Protein AF-A0A847K513-F1 (afdb_monomer)

Foldseek 3Di:
DADPPPRDDDDPPDQADPPPGHGDDDDDDDDDDDDDDDDDDDDDDDDDDDDDDDPPPDPPPPPPDDPQDPDDLPPDQFFWFPLCPPVVVVVLLVPVLVVLVVVLVVQLVCLLVVLQVVQVVDPPDHSVVSNVVSNVVSVVSVVVSVVVSVVLVPFDKFKWFFADKDKDWDWCPDDDDDDDDDDDDDDTDTKIKIKTWIQTPVRDIDIDIDIPCVVVRVQGDGGFIWMQDSSQRDIDTNHCSPPQWAAASRPRDIDGPPDQADPPPRRGTTD

Mean predicted aligned error: 16.51 Å

Solvent-accessible surface area (backbone atoms only — not comparable to full-atom values): 16874 Å² total; per-residue (Å²): 96,66,39,93,88,77,63,44,81,38,63,90,89,51,62,44,35,90,84,80,64,50,74,47,88,82,91,81,88,87,85,86,89,88,89,86,84,88,84,88,88,84,90,76,84,89,77,81,87,73,74,81,79,75,81,78,78,71,72,79,78,76,89,76,78,72,80,77,74,77,81,78,76,61,86,83,27,68,44,77,34,77,62,70,73,38,65,69,52,54,58,59,52,49,50,65,52,54,54,48,51,53,51,28,55,48,51,25,52,52,33,30,53,51,23,39,57,46,15,76,74,41,92,86,52,52,45,70,60,27,31,51,51,14,46,55,54,15,51,50,47,39,52,53,40,51,50,53,49,51,54,58,71,66,48,62,63,48,47,29,31,28,72,45,74,49,75,45,81,43,70,74,74,78,78,90,75,95,74,94,71,90,79,84,90,79,76,76,67,71,43,42,38,38,35,42,32,30,34,32,81,84,68,50,78,45,76,50,76,50,64,77,49,66,66,69,56,66,70,59,51,76,68,41,44,34,38,40,42,43,80,63,74,32,74,42,60,27,70,46,58,88,49,68,55,40,62,28,62,87,80,63,49,79,36,55,52,86,50,64,43,32,90,83,83,60,46,72,42,71,80

Structure (mmCIF, N/CA/C/O backbone):
data_AF-A0A847K513-F1
#
_entry.id   AF-A0A847K513-F1
#
loop_
_atom_site.group_PDB
_atom_site.id
_atom_site.type_symbol
_atom_site.label_atom_id
_atom_site.label_alt_id
_atom_site.label_comp_id
_atom_site.label_asym_id
_atom_site.label_entity_id
_atom_site.label_seq_id
_atom_site.pdbx_PDB_ins_code
_atom_site.Cartn_x
_atom_site.Cartn_y
_atom_site.Cartn_z
_atom_site.occupancy
_atom_site.B_iso_or_equiv
_atom_site.auth_seq_id
_atom_site.auth_comp_id
_atom_site.auth_asym_id
_atom_site.auth_atom_id
_atom_site.pdbx_PDB_model_num
ATOM 1 N N . MET A 1 1 ? -58.852 6.344 9.878 1.00 83.12 1 MET A N 1
ATOM 2 C CA . MET A 1 1 ? -58.742 4.873 9.646 1.00 83.12 1 MET A CA 1
ATOM 3 C C . MET A 1 1 ? -57.483 4.336 10.330 1.00 83.12 1 MET A C 1
ATOM 5 O O . MET A 1 1 ? -56.616 5.145 10.617 1.00 83.12 1 MET A O 1
ATOM 9 N N . TYR A 1 2 ? -57.350 3.034 10.610 1.00 87.12 2 TYR A N 1
ATOM 10 C CA . TYR A 1 2 ? -56.140 2.461 11.242 1.00 87.12 2 TYR A CA 1
ATOM 11 C C . TYR A 1 2 ? -55.243 1.746 10.220 1.00 87.12 2 TYR A C 1
ATOM 13 O O . TYR A 1 2 ? -55.740 1.138 9.271 1.00 87.12 2 TYR A O 1
ATOM 21 N N . CYS A 1 3 ? -53.922 1.816 10.404 1.00 88.31 3 CYS A N 1
ATOM 22 C CA . CYS A 1 3 ? -52.950 1.142 9.541 1.00 88.31 3 CYS A CA 1
ATOM 23 C C . CYS A 1 3 ? -52.996 -0.379 9.723 1.00 88.31 3 CYS A C 1
ATOM 25 O O . CYS A 1 3 ? -52.765 -0.872 10.824 1.00 88.31 3 CYS A O 1
ATOM 27 N N . LYS A 1 4 ? -53.191 -1.133 8.635 1.00 86.75 4 LYS A N 1
ATOM 28 C CA . LYS A 1 4 ? -53.206 -2.607 8.671 1.00 86.75 4 LYS A CA 1
ATOM 29 C C . LYS A 1 4 ? -51.842 -3.237 8.994 1.00 86.75 4 LYS A C 1
ATOM 31 O O . LYS A 1 4 ? -51.802 -4.397 9.378 1.00 86.75 4 LYS A O 1
ATOM 36 N N . HIS A 1 5 ? -50.743 -2.490 8.854 1.00 86.38 5 HIS A N 1
ATOM 37 C CA . HIS A 1 5 ? -49.394 -2.991 9.143 1.00 86.38 5 HIS A CA 1
ATOM 38 C C . HIS A 1 5 ? -48.942 -2.771 10.591 1.00 86.38 5 HIS A C 1
ATOM 40 O O . HIS A 1 5 ? -48.216 -3.604 11.120 1.00 86.38 5 HIS A O 1
ATOM 46 N N . CYS A 1 6 ? -49.328 -1.661 11.230 1.00 90.56 6 CYS A N 1
ATOM 47 C CA . CYS A 1 6 ? -48.805 -1.299 12.557 1.00 90.56 6 CYS A CA 1
ATOM 48 C C . CYS A 1 6 ? -49.854 -0.777 13.549 1.00 90.56 6 CYS A C 1
ATOM 50 O O . CYS A 1 6 ? -49.502 -0.426 14.669 1.00 90.56 6 CYS A O 1
ATOM 52 N N . GLY A 1 7 ? -51.126 -0.669 13.154 1.00 87.75 7 GLY A N 1
ATOM 53 C CA . GLY A 1 7 ? -52.218 -0.248 14.038 1.00 87.75 7 GLY A CA 1
ATOM 54 C C . GLY A 1 7 ? -52.282 1.249 14.361 1.00 87.75 7 GLY A C 1
ATOM 55 O O . GLY A 1 7 ? -53.198 1.673 15.056 1.00 87.75 7 GLY A O 1
ATOM 56 N N . THR A 1 8 ? -51.367 2.081 13.855 1.00 91.00 8 THR A N 1
ATOM 57 C CA . THR A 1 8 ? -51.397 3.538 14.086 1.00 91.00 8 THR A CA 1
ATOM 58 C C . THR A 1 8 ? -52.587 4.197 13.376 1.00 91.00 8 THR A C 1
ATOM 60 O O . THR A 1 8 ? -52.940 3.810 12.258 1.00 91.00 8 THR A O 1
ATOM 63 N N . VAL A 1 9 ? -53.194 5.211 14.005 1.00 90.81 9 VAL A N 1
ATOM 64 C CA . VAL A 1 9 ? -54.258 6.034 13.403 1.00 90.81 9 VAL A CA 1
ATOM 65 C C . VAL A 1 9 ? -53.700 6.801 12.199 1.00 90.81 9 VAL A C 1
ATOM 67 O O . VAL A 1 9 ? -52.689 7.490 12.300 1.00 90.81 9 VAL A O 1
ATOM 70 N N . ILE A 1 10 ? -54.368 6.679 11.056 1.00 90.06 10 ILE A N 1
ATOM 71 C CA . ILE A 1 10 ? -54.057 7.366 9.802 1.00 90.06 10 ILE A CA 1
ATOM 72 C C . ILE A 1 10 ? -55.045 8.526 9.620 1.00 90.06 10 ILE A C 1
ATOM 74 O O . ILE A 1 10 ? -56.265 8.310 9.638 1.00 90.06 10 ILE A O 1
ATOM 78 N N . ALA A 1 11 ? -54.496 9.728 9.418 1.00 81.94 11 ALA A N 1
ATOM 79 C CA . ALA A 1 11 ? -55.238 10.941 9.076 1.00 81.94 11 ALA A CA 1
ATOM 80 C C . ALA A 1 11 ? -55.890 10.835 7.683 1.00 81.94 11 ALA A C 1
ATOM 82 O O . ALA A 1 11 ? -55.340 10.201 6.780 1.00 81.94 11 ALA A O 1
ATOM 83 N N . GLU A 1 12 ? -57.065 11.440 7.496 1.00 78.25 12 GLU A N 1
ATOM 84 C CA . GLU A 1 12 ? -57.780 11.390 6.214 1.00 78.25 12 GLU A CA 1
ATOM 85 C C . GLU A 1 12 ? -56.943 11.998 5.076 1.00 78.25 12 GLU A C 1
ATOM 87 O O . GLU A 1 12 ? -56.319 13.044 5.229 1.00 78.25 12 GLU A O 1
ATOM 92 N N . GLY A 1 13 ? -56.883 11.304 3.934 1.00 77.88 13 GLY A N 1
ATOM 93 C CA . GLY A 1 13 ? -56.086 11.715 2.770 1.00 77.88 13 GLY A CA 1
ATOM 94 C C . GLY A 1 13 ? -54.587 11.382 2.837 1.00 77.88 13 GLY A C 1
ATOM 95 O O . GLY A 1 13 ? -53.861 11.654 1.879 1.00 77.88 13 GLY A O 1
ATOM 96 N N . ALA A 1 14 ? -54.097 10.767 3.920 1.00 79.88 14 ALA A N 1
ATOM 97 C CA . ALA A 1 14 ? -52.693 10.376 4.020 1.00 79.88 14 ALA A CA 1
ATOM 98 C C . ALA A 1 14 ? -52.347 9.242 3.037 1.00 79.88 14 ALA A C 1
ATOM 100 O O . ALA A 1 14 ? -52.931 8.162 3.077 1.00 79.88 14 ALA A O 1
ATOM 101 N N . ARG A 1 15 ? -51.345 9.480 2.179 1.00 85.12 15 ARG A N 1
ATOM 102 C CA . ARG A 1 15 ? -50.852 8.501 1.188 1.00 85.12 15 ARG A CA 1
ATOM 103 C C . ARG A 1 15 ? -49.990 7.396 1.811 1.00 85.12 15 ARG A C 1
ATOM 105 O O . ARG A 1 15 ? -49.838 6.331 1.218 1.00 85.12 15 ARG A O 1
ATOM 112 N N . PHE A 1 16 ? -49.430 7.650 2.995 1.00 89.38 16 PHE A N 1
ATOM 113 C CA . PHE A 1 16 ? -48.562 6.737 3.739 1.00 89.38 16 PHE A CA 1
ATOM 114 C C . PHE A 1 16 ? -48.839 6.852 5.243 1.00 89.38 16 PHE A C 1
ATOM 116 O O . PHE A 1 16 ? -49.203 7.919 5.739 1.00 89.38 16 PHE A O 1
ATOM 123 N N . CYS A 1 17 ? -48.649 5.760 5.981 1.00 90.12 17 CYS A N 1
ATOM 124 C CA . CYS A 1 17 ? -48.760 5.732 7.434 1.00 90.12 17 CYS A CA 1
ATOM 125 C C . CYS A 1 17 ? -47.581 6.475 8.078 1.00 90.12 17 CYS A C 1
ATOM 127 O O . CYS A 1 17 ? -46.426 6.129 7.846 1.00 90.12 17 CYS A O 1
ATOM 129 N N . THR A 1 18 ? -47.858 7.441 8.950 1.00 89.69 18 THR A N 1
ATOM 130 C CA . THR A 1 18 ? -46.831 8.216 9.669 1.00 89.69 18 THR A CA 1
ATOM 131 C C . THR A 1 18 ? -46.080 7.410 10.731 1.00 89.69 18 THR A C 1
ATOM 133 O O . THR A 1 18 ? -44.987 7.802 11.123 1.00 89.69 18 THR A O 1
ATOM 136 N N . GLY A 1 19 ? -46.636 6.281 11.184 1.00 87.94 19 GLY A N 1
ATOM 137 C CA . GLY A 1 19 ? -46.008 5.416 12.187 1.00 87.94 19 GLY A CA 1
ATOM 138 C C . GLY A 1 19 ? -44.978 4.435 11.618 1.00 87.94 19 GLY A C 1
ATOM 139 O O . GLY A 1 19 ? -43.938 4.223 12.229 1.00 87.94 19 GLY A O 1
ATOM 140 N N . CYS A 1 20 ? -45.247 3.832 10.453 1.00 89.69 20 CYS A N 1
ATOM 141 C CA . CYS A 1 20 ? -44.377 2.793 9.870 1.00 89.69 20 CYS A CA 1
ATOM 142 C C . CYS A 1 20 ? -43.967 3.031 8.408 1.00 89.69 20 CYS A C 1
ATOM 144 O O . CYS A 1 20 ? -43.173 2.266 7.869 1.00 89.69 20 CYS A O 1
ATOM 146 N N . GLY A 1 21 ? -44.509 4.057 7.746 1.00 83.50 21 GLY A N 1
ATOM 147 C CA . GLY A 1 21 ? -44.204 4.386 6.350 1.00 83.50 21 GLY A CA 1
ATOM 148 C C . GLY A 1 21 ? -44.935 3.546 5.297 1.00 83.50 21 GLY A C 1
ATOM 149 O O . GLY A 1 21 ? -44.724 3.768 4.107 1.00 83.50 21 GLY A O 1
ATOM 150 N N . ALA A 1 22 ? -45.801 2.602 5.689 1.00 89.38 22 ALA A N 1
ATOM 151 C CA . ALA A 1 22 ? -46.540 1.770 4.736 1.00 89.38 22 ALA A CA 1
ATOM 152 C C . ALA A 1 22 ? -47.534 2.599 3.887 1.00 89.38 22 ALA A C 1
ATOM 154 O O . ALA A 1 22 ? -48.210 3.470 4.444 1.00 89.38 22 ALA A O 1
ATOM 155 N N . PRO A 1 23 ? -47.650 2.353 2.566 1.00 87.62 23 PRO A N 1
ATOM 156 C CA . PRO A 1 23 ? -48.593 3.059 1.696 1.00 87.62 23 PRO A CA 1
ATOM 157 C C . PRO A 1 23 ? -50.047 2.723 2.039 1.00 87.62 23 PRO A C 1
ATOM 159 O O . PRO A 1 23 ? -50.365 1.606 2.444 1.00 87.62 23 PRO A O 1
ATOM 162 N N . VAL A 1 24 ? -50.935 3.702 1.868 1.00 82.69 24 VAL A N 1
ATOM 163 C CA . VAL A 1 24 ? -52.370 3.570 2.142 1.00 82.69 24 VAL A CA 1
ATOM 164 C C . VAL A 1 24 ? -53.117 3.568 0.811 1.00 82.69 24 VAL A C 1
ATOM 166 O O . VAL A 1 24 ? -53.167 4.583 0.118 1.00 82.69 24 VAL A O 1
ATOM 169 N N . GLU A 1 25 ? -53.678 2.421 0.429 1.00 72.12 25 GLU A N 1
ATOM 170 C CA . GLU A 1 25 ? -54.492 2.292 -0.784 1.00 72.12 25 GLU A CA 1
ATOM 171 C C . GLU A 1 25 ? -55.844 2.993 -0.594 1.00 72.12 25 GLU A C 1
ATOM 173 O O . GLU A 1 25 ? -56.691 2.555 0.184 1.00 72.12 25 GLU A O 1
ATOM 178 N N . SER A 1 26 ? -56.050 4.108 -1.299 1.00 56.03 26 SER A N 1
ATOM 179 C CA . SER A 1 26 ? -57.326 4.822 -1.323 1.00 56.03 26 SER A CA 1
ATOM 180 C C . SER A 1 26 ? -58.211 4.298 -2.455 1.00 56.03 26 SER A C 1
ATOM 182 O O . SER A 1 26 ? -58.032 4.658 -3.618 1.00 56.03 26 SER A O 1
ATOM 184 N N . SER A 1 27 ? -59.199 3.470 -2.133 1.00 48.66 27 SER A N 1
ATOM 185 C CA . SER A 1 27 ? -60.211 3.012 -3.087 1.00 48.66 27 SER A CA 1
ATOM 186 C C . SER A 1 27 ? -61.389 3.997 -3.149 1.00 48.66 27 SER A C 1
ATOM 188 O O . SER A 1 27 ? -62.297 3.900 -2.324 1.00 48.66 27 SER A O 1
ATOM 190 N N . ARG A 1 28 ? -61.396 4.932 -4.114 1.00 41.66 28 ARG A N 1
ATOM 191 C CA . ARG A 1 28 ? -62.616 5.596 -4.638 1.00 41.66 28 ARG A CA 1
ATOM 192 C C . ARG A 1 28 ? -62.416 6.011 -6.103 1.00 41.66 28 ARG A C 1
ATOM 194 O O . ARG A 1 28 ? -61.678 6.960 -6.351 1.00 41.66 28 ARG A O 1
ATOM 201 N N . HIS A 1 29 ? -63.051 5.301 -7.040 1.00 38.62 29 HIS A N 1
ATOM 202 C CA . HIS A 1 29 ? -64.099 5.803 -7.956 1.00 38.62 29 HIS A CA 1
ATOM 203 C C . HIS A 1 29 ? -64.410 4.758 -9.048 1.00 38.62 29 HIS A C 1
ATOM 205 O O . HIS A 1 29 ? -63.549 4.412 -9.852 1.00 38.62 29 HIS A O 1
ATOM 211 N N . SER A 1 30 ? -65.663 4.294 -9.067 1.00 37.91 30 SER A N 1
ATOM 212 C CA . SER A 1 30 ? -66.302 3.545 -10.159 1.00 37.91 30 SER A CA 1
ATOM 213 C C . SER A 1 30 ? -67.123 4.525 -11.015 1.00 37.91 30 SER A C 1
ATOM 215 O O . SER A 1 30 ? -67.846 5.336 -10.443 1.00 37.91 30 SER A O 1
ATOM 217 N N . ALA A 1 31 ? -66.972 4.494 -12.348 1.00 35.91 31 ALA A N 1
ATOM 218 C CA . ALA A 1 31 ? -67.993 4.174 -13.382 1.00 35.91 31 ALA A CA 1
ATOM 219 C C . ALA A 1 31 ? -68.282 5.400 -14.299 1.00 35.91 31 ALA A C 1
ATOM 221 O O . ALA A 1 31 ? -67.983 6.505 -13.845 1.00 35.91 31 ALA A O 1
ATOM 222 N N . PRO A 1 32 ? -68.854 5.286 -15.533 1.00 42.62 32 PRO A N 1
ATOM 223 C CA . PRO A 1 32 ? -69.477 4.123 -16.196 1.00 42.62 32 PRO A CA 1
ATOM 224 C C . PRO A 1 32 ? -69.062 3.861 -17.683 1.00 42.62 32 PRO A C 1
ATOM 226 O O . PRO A 1 32 ? -68.180 4.511 -18.235 1.00 42.62 32 PRO A O 1
ATOM 229 N N . ALA A 1 33 ? -69.705 2.849 -18.289 1.00 39.22 33 ALA A N 1
ATOM 230 C CA . ALA A 1 33 ? -69.504 2.224 -19.613 1.00 39.22 33 ALA A CA 1
ATOM 231 C C . ALA A 1 33 ? -70.063 3.028 -20.838 1.00 39.22 33 ALA A C 1
ATOM 233 O O . ALA A 1 33 ? -70.762 4.018 -20.622 1.00 39.22 33 ALA A O 1
ATOM 234 N N . PRO A 1 34 ? -69.780 2.628 -22.111 1.00 50.31 34 PRO A N 1
ATOM 235 C CA . PRO A 1 34 ? -69.936 3.461 -23.323 1.00 50.31 34 PRO A CA 1
ATOM 236 C C . PRO A 1 34 ? -71.209 3.170 -24.165 1.00 50.31 34 PRO A C 1
ATOM 238 O O . PRO A 1 34 ? -71.806 2.107 -23.988 1.00 50.31 34 PRO A O 1
ATOM 241 N N . PRO A 1 35 ? -71.593 4.036 -25.137 1.00 48.41 35 PRO A N 1
ATOM 242 C CA . PRO A 1 35 ? -72.589 3.725 -26.175 1.00 48.41 35 PRO A CA 1
ATOM 243 C C . PRO A 1 35 ? -71.981 3.434 -27.583 1.00 48.41 35 PRO A C 1
ATOM 245 O O . PRO A 1 35 ? -70.789 3.682 -27.783 1.00 48.41 35 PRO A O 1
ATOM 248 N N . PRO A 1 36 ? -72.764 2.878 -28.548 1.00 52.81 36 PRO A N 1
ATOM 249 C CA . PRO A 1 36 ? -72.256 2.038 -29.652 1.00 52.81 36 PRO A CA 1
ATOM 250 C C . PRO A 1 36 ? -72.281 2.628 -31.093 1.00 52.81 36 PRO A C 1
ATOM 252 O O . PRO A 1 36 ? -72.945 3.625 -31.351 1.00 52.81 36 PRO A O 1
ATOM 255 N N . ASP A 1 37 ? -71.588 1.895 -31.995 1.00 40.69 37 ASP A N 1
ATOM 256 C CA . ASP A 1 37 ? -71.646 1.764 -33.484 1.00 40.69 37 ASP A CA 1
ATOM 257 C C . ASP A 1 37 ? -71.302 2.970 -34.409 1.00 40.69 37 ASP A C 1
ATOM 259 O O . ASP A 1 37 ? -72.046 3.938 -34.479 1.00 40.69 37 ASP A O 1
ATOM 263 N N . ARG A 1 38 ? -70.114 3.010 -35.069 1.00 37.66 38 ARG A N 1
ATOM 264 C CA . ARG A 1 38 ? -69.666 2.469 -36.408 1.00 37.66 38 ARG A CA 1
ATOM 265 C C . ARG A 1 38 ? -69.820 3.487 -37.576 1.00 37.66 38 ARG A C 1
ATOM 267 O O . ARG A 1 38 ? -70.661 4.364 -37.446 1.00 37.66 38 ARG A O 1
ATOM 274 N N . PRO A 1 39 ? -69.112 3.378 -38.738 1.00 46.03 39 PRO A N 1
ATOM 275 C CA . PRO A 1 39 ? -68.172 2.345 -39.206 1.00 46.03 39 PRO A CA 1
ATOM 276 C C . PRO A 1 39 ? -66.824 2.867 -39.790 1.00 46.03 39 PRO A C 1
ATOM 278 O O . PRO A 1 39 ? -66.494 4.046 -39.764 1.00 46.03 39 PRO A O 1
ATOM 281 N N . ALA A 1 40 ? -66.046 1.899 -40.284 1.00 39.84 40 ALA A N 1
ATOM 282 C CA . ALA A 1 40 ? -64.665 1.909 -40.762 1.00 39.84 40 ALA A CA 1
ATOM 283 C C . ALA A 1 40 ? -64.321 2.836 -41.943 1.00 39.84 40 ALA A C 1
ATOM 285 O O . ALA A 1 40 ? -65.166 3.082 -42.794 1.00 39.84 40 ALA A O 1
ATOM 286 N N . GLN A 1 41 ? -63.029 3.193 -42.054 1.00 35.41 41 GLN A N 1
ATOM 287 C CA . GLN A 1 41 ? -62.138 2.877 -43.193 1.00 35.41 41 GLN A CA 1
ATOM 288 C C . GLN A 1 41 ? -60.813 3.673 -43.107 1.00 35.41 41 GLN A C 1
ATOM 290 O O . GLN A 1 41 ? -60.845 4.896 -43.111 1.00 35.41 41 GLN A O 1
ATOM 295 N N . HIS A 1 42 ? -59.665 2.983 -43.097 1.00 47.34 42 HIS A N 1
ATOM 296 C CA . HIS A 1 42 ? -58.535 3.137 -44.042 1.00 47.34 42 HIS A CA 1
ATOM 297 C C . HIS A 1 42 ? -57.266 2.489 -43.469 1.00 47.34 42 HIS A C 1
ATOM 299 O O . HIS A 1 42 ? -56.720 2.907 -42.450 1.00 47.34 42 HIS A O 1
ATOM 305 N N . GLN A 1 43 ? -56.814 1.435 -44.148 1.00 40.50 43 GLN A N 1
ATOM 306 C CA . GLN A 1 43 ? -55.537 0.769 -43.920 1.00 40.50 43 GLN A CA 1
ATOM 307 C C . GLN A 1 43 ? -54.448 1.533 -44.683 1.00 40.50 43 GLN A C 1
ATOM 309 O O . GLN A 1 43 ? -54.526 1.664 -45.903 1.00 40.50 43 GLN A O 1
ATOM 314 N N . GLY A 1 44 ? -53.443 2.032 -43.963 1.00 41.84 44 GLY A N 1
ATOM 315 C CA . GLY A 1 44 ? -52.173 2.487 -44.531 1.00 41.84 44 GLY A CA 1
ATOM 316 C C . GLY A 1 44 ? -51.107 1.381 -44.445 1.00 41.84 44 GLY A C 1
ATOM 317 O O . GLY A 1 44 ? -51.202 0.521 -43.565 1.00 41.84 44 GLY A O 1
ATOM 318 N N . PRO A 1 45 ? -50.108 1.367 -45.345 1.00 50.69 45 PRO A N 1
ATOM 319 C CA . PRO A 1 45 ? -49.117 0.293 -45.450 1.00 50.69 45 PRO A CA 1
ATOM 320 C C . PRO A 1 45 ? -48.149 0.255 -44.249 1.00 50.69 45 PRO A C 1
ATOM 322 O O . PRO A 1 45 ? -47.920 1.285 -43.609 1.00 50.69 45 PRO A O 1
ATOM 325 N N . PRO A 1 46 ? -47.544 -0.909 -43.931 1.00 51.56 46 PRO A N 1
ATOM 326 C CA . PRO A 1 46 ? -46.655 -1.043 -42.782 1.00 51.56 46 PRO A CA 1
ATOM 327 C C . PRO A 1 46 ? -45.301 -0.368 -43.051 1.00 51.56 46 PRO A C 1
ATOM 329 O O . PRO A 1 46 ? -44.654 -0.630 -44.064 1.00 51.56 46 PRO A O 1
ATOM 332 N N . MET A 1 47 ? -44.855 0.482 -42.123 1.00 49.94 47 MET A N 1
ATOM 333 C CA . MET A 1 47 ? -43.504 1.054 -42.130 1.00 49.94 47 MET A CA 1
ATOM 334 C C . MET A 1 47 ? -42.441 0.050 -41.630 1.00 49.94 47 MET A C 1
ATOM 336 O O . MET A 1 47 ? -42.777 -0.915 -40.937 1.00 49.94 47 MET A O 1
ATOM 340 N N . PRO A 1 48 ? -41.151 0.257 -41.968 1.00 51.09 48 PRO A N 1
ATOM 341 C CA . PRO A 1 48 ? -40.082 -0.715 -41.752 1.00 51.09 48 PRO A CA 1
ATOM 342 C C . PRO A 1 48 ? -39.718 -0.885 -40.274 1.00 51.09 48 PRO A C 1
ATOM 344 O O . PRO A 1 48 ? -39.769 0.060 -39.489 1.00 51.09 48 PRO A O 1
ATOM 347 N N . ARG A 1 49 ? -39.275 -2.098 -39.919 1.00 49.56 49 ARG A N 1
ATOM 348 C CA . ARG A 1 49 ? -38.741 -2.445 -38.594 1.00 49.56 49 ARG A CA 1
ATOM 349 C C . ARG A 1 49 ? -37.555 -1.538 -38.262 1.00 49.56 49 ARG A C 1
ATOM 351 O O . ARG A 1 49 ? -36.479 -1.685 -38.838 1.00 49.56 49 ARG A O 1
ATOM 358 N N . THR A 1 50 ? -37.748 -0.629 -37.316 1.00 48.00 50 THR A N 1
ATOM 359 C CA . THR A 1 50 ? -36.654 0.051 -36.630 1.00 48.00 50 THR A CA 1
ATOM 360 C C . THR A 1 50 ? -35.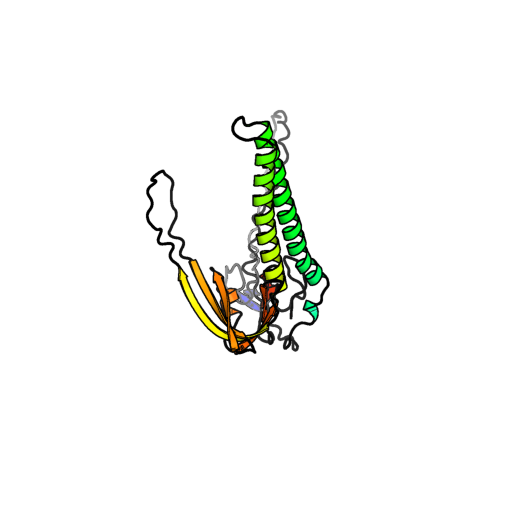818 -0.977 -35.872 1.00 48.00 50 THR A C 1
ATOM 362 O O . THR A 1 50 ? -36.336 -1.922 -35.272 1.00 48.00 50 THR A O 1
ATOM 365 N N . ALA A 1 51 ? -34.500 -0.806 -35.957 1.00 50.41 51 ALA A N 1
ATOM 366 C CA . ALA A 1 51 ? -33.509 -1.582 -35.230 1.00 50.41 51 ALA A CA 1
ATOM 367 C C . ALA A 1 51 ? -33.834 -1.640 -33.722 1.00 50.41 51 ALA A C 1
ATOM 369 O O . ALA A 1 51 ? -34.412 -0.688 -33.186 1.00 50.41 51 ALA A O 1
ATOM 370 N N . PRO A 1 52 ? -33.467 -2.730 -33.021 1.00 56.38 52 PRO A N 1
ATOM 371 C CA . PRO A 1 52 ? -33.692 -2.837 -31.586 1.00 56.38 52 PRO A CA 1
ATOM 372 C C . PRO A 1 52 ? -33.054 -1.644 -30.856 1.00 56.38 52 PRO A C 1
ATOM 374 O O . PRO A 1 52 ? -31.931 -1.256 -31.195 1.00 56.38 52 PRO A O 1
ATOM 377 N N . PRO A 1 53 ? -33.740 -1.051 -29.863 1.00 50.81 53 PRO A N 1
ATOM 378 C CA . PRO A 1 53 ? -33.164 0.030 -29.085 1.00 50.81 53 PRO A CA 1
ATOM 379 C C . PRO A 1 53 ? -31.883 -0.464 -28.410 1.00 50.81 53 PRO A C 1
ATOM 381 O O . PRO A 1 53 ? -31.846 -1.550 -27.824 1.00 50.81 53 PRO A O 1
ATOM 384 N N . ALA A 1 54 ? -30.828 0.346 -28.514 1.00 49.91 54 ALA A N 1
ATOM 385 C CA . ALA A 1 54 ? -29.586 0.149 -27.783 1.00 49.91 54 ALA A CA 1
ATOM 386 C C . ALA A 1 54 ? -29.895 -0.119 -26.298 1.00 49.91 54 ALA A C 1
ATOM 388 O O . ALA A 1 54 ? -30.820 0.498 -25.756 1.00 49.91 54 ALA A O 1
ATOM 389 N N . PRO A 1 55 ? -29.157 -1.021 -25.625 1.00 45.72 55 PRO A N 1
ATOM 390 C CA . PRO A 1 55 ? -29.424 -1.342 -24.235 1.00 45.72 55 PRO A CA 1
ATOM 391 C C . PRO A 1 55 ? -29.351 -0.053 -23.426 1.00 45.72 55 PRO A C 1
ATOM 393 O O . PRO A 1 55 ? -28.307 0.598 -23.370 1.00 45.72 55 PRO A O 1
ATOM 396 N N . HIS A 1 56 ? -30.482 0.327 -22.829 1.00 44.41 56 HIS A N 1
ATOM 397 C CA . HIS A 1 56 ? -30.535 1.425 -21.883 1.00 44.41 56 HIS A CA 1
ATOM 398 C C . HIS A 1 56 ? -29.470 1.177 -20.818 1.00 44.41 56 HIS A C 1
ATOM 400 O O . HIS A 1 56 ? -29.579 0.259 -20.001 1.00 44.41 56 HIS A O 1
ATOM 406 N N . SER A 1 57 ? -28.427 2.000 -20.847 1.00 47.38 57 SER A N 1
ATOM 407 C CA . SER A 1 57 ? -27.468 2.139 -19.770 1.00 47.38 57 SER A CA 1
ATOM 408 C C . SER A 1 57 ? -28.235 2.666 -18.565 1.00 47.38 57 SER A C 1
ATOM 410 O O . SER A 1 57 ? -28.417 3.867 -18.377 1.00 47.38 57 SER A O 1
ATOM 412 N N . GLN A 1 58 ? -28.745 1.743 -17.749 1.00 49.44 58 GLN A N 1
ATOM 413 C CA . GLN A 1 58 ? -29.252 2.093 -16.435 1.00 49.44 58 GLN A CA 1
ATOM 414 C C . GLN A 1 58 ? -28.114 2.812 -15.700 1.00 49.44 58 GLN A C 1
ATOM 416 O O . GLN A 1 58 ? -27.034 2.229 -15.547 1.00 49.44 58 GLN A O 1
ATOM 421 N N . PRO A 1 59 ? -28.301 4.066 -15.256 1.00 40.16 59 PRO A N 1
ATOM 422 C CA . PRO A 1 59 ? -27.314 4.699 -14.407 1.00 40.16 59 PRO A CA 1
ATOM 423 C C . PRO A 1 59 ? -27.172 3.824 -13.164 1.00 40.16 59 PRO A C 1
ATOM 425 O O . PRO A 1 59 ? -28.174 3.442 -12.554 1.00 40.16 59 PRO A O 1
ATOM 428 N N . LEU A 1 60 ? -25.926 3.475 -12.826 1.00 45.91 60 LEU A N 1
ATOM 429 C CA . LEU A 1 60 ? -25.562 2.761 -11.605 1.00 45.91 60 LEU A CA 1
ATOM 430 C C . LEU A 1 60 ? -26.381 3.331 -10.448 1.00 45.91 60 LEU A C 1
ATOM 432 O O . LEU A 1 60 ? -26.130 4.455 -10.002 1.00 45.91 60 LEU A O 1
ATOM 436 N N . ARG A 1 61 ? -27.384 2.573 -9.982 1.00 41.97 61 ARG A N 1
ATOM 437 C CA . ARG A 1 61 ? -28.157 2.943 -8.801 1.00 41.97 61 ARG A CA 1
ATOM 438 C C . ARG A 1 61 ? -27.156 3.139 -7.675 1.00 41.97 61 ARG A C 1
ATOM 440 O O . ARG A 1 61 ? -26.523 2.202 -7.195 1.00 41.97 61 ARG A O 1
ATOM 447 N N . ARG A 1 62 ? -27.003 4.399 -7.287 1.00 40.47 62 ARG A N 1
ATOM 448 C CA . ARG A 1 62 ? -26.245 4.852 -6.133 1.00 40.47 62 ARG A CA 1
ATOM 449 C C . ARG A 1 62 ? -26.854 4.146 -4.920 1.00 40.47 62 ARG A C 1
ATOM 451 O O . ARG A 1 62 ? -27.890 4.566 -4.414 1.00 40.47 62 ARG A O 1
ATOM 458 N N . HIS A 1 63 ? -26.246 3.045 -4.478 1.00 51.00 63 HIS A N 1
ATOM 459 C CA . HIS A 1 63 ? -26.520 2.419 -3.183 1.00 51.00 63 HIS A CA 1
ATOM 460 C C . HIS A 1 63 ? -26.062 3.373 -2.072 1.00 51.00 63 HIS A C 1
ATOM 462 O O . HIS A 1 63 ? -25.059 3.130 -1.411 1.00 51.00 63 HIS A O 1
ATOM 468 N N . GLN A 1 64 ? -26.737 4.512 -1.921 1.00 47.28 64 GLN A N 1
ATOM 469 C CA . GLN A 1 64 ? -26.350 5.533 -0.954 1.00 47.28 64 GLN A CA 1
ATOM 470 C C . GLN A 1 64 ? -27.240 5.603 0.275 1.00 47.28 64 GLN A C 1
ATOM 472 O O . GLN A 1 64 ? -26.804 6.197 1.244 1.00 47.28 64 GLN A O 1
ATOM 477 N N . ASN A 1 65 ? -28.402 4.951 0.304 1.00 46.22 65 ASN A N 1
ATOM 478 C CA . ASN A 1 65 ? -29.321 5.066 1.441 1.00 46.22 65 ASN A CA 1
ATOM 479 C C . ASN A 1 65 ? -29.957 3.719 1.822 1.00 46.22 65 ASN A C 1
ATOM 481 O O . ASN A 1 65 ? -31.172 3.623 1.959 1.00 46.22 65 ASN A O 1
ATOM 485 N N . ALA A 1 66 ? -29.156 2.662 1.978 1.00 43.50 66 ALA A N 1
ATOM 486 C CA . ALA A 1 66 ? -29.601 1.542 2.806 1.00 43.50 66 ALA A CA 1
ATOM 487 C C . ALA A 1 66 ? -29.406 1.960 4.275 1.00 43.50 66 ALA A C 1
ATOM 489 O O . ALA A 1 66 ? -28.287 2.354 4.620 1.00 43.50 66 ALA A O 1
ATOM 490 N N . PRO A 1 67 ? -30.440 1.916 5.137 1.00 39.91 67 PRO A N 1
ATOM 491 C CA . PRO A 1 67 ? -30.252 2.090 6.572 1.00 39.91 67 PRO A CA 1
ATOM 492 C C . PRO A 1 67 ? -29.201 1.085 7.042 1.00 39.91 67 PRO A C 1
ATOM 494 O O . PRO A 1 67 ? -29.355 -0.118 6.819 1.00 39.91 67 PRO A O 1
ATOM 497 N N . TYR A 1 68 ? -28.110 1.575 7.635 1.00 43.03 68 TYR A N 1
ATOM 498 C CA . TYR A 1 68 ? -27.118 0.699 8.249 1.00 43.03 68 TYR A CA 1
ATOM 499 C C . TYR A 1 68 ? -27.854 -0.165 9.283 1.00 43.03 68 TYR A C 1
ATOM 501 O O . TYR A 1 68 ? -28.504 0.402 10.168 1.00 43.03 68 TYR A O 1
ATOM 509 N N . PRO A 1 69 ? -27.805 -1.507 9.192 1.00 51.12 69 PRO A N 1
ATOM 510 C CA . PRO A 1 69 ? -28.330 -2.333 10.264 1.00 51.12 69 PRO A CA 1
ATOM 511 C C . PRO A 1 69 ? -27.608 -1.947 11.565 1.00 51.12 69 PRO A C 1
ATOM 513 O O . PRO A 1 69 ? -26.411 -1.635 11.527 1.00 51.12 69 PRO A O 1
ATOM 516 N N . PRO A 1 70 ? -28.308 -1.933 12.714 1.00 41.09 70 PRO A N 1
ATOM 517 C CA . PRO A 1 70 ? -27.680 -1.608 13.986 1.00 41.09 70 PRO A CA 1
ATOM 518 C C . PRO A 1 70 ? -26.469 -2.527 14.206 1.00 41.09 70 PRO A C 1
ATOM 520 O O . PRO A 1 70 ? -26.534 -3.710 13.843 1.00 41.09 70 PRO A O 1
ATOM 523 N N . PRO A 1 71 ? -25.355 -2.010 14.760 1.00 47.66 71 PRO A N 1
ATOM 524 C CA . PRO A 1 71 ? -24.127 -2.774 14.898 1.00 47.66 71 PRO A CA 1
ATOM 525 C C . PRO A 1 71 ? -24.383 -4.057 15.685 1.00 47.66 71 PRO A C 1
ATOM 527 O O . PRO A 1 71 ? -24.582 -4.038 16.898 1.00 47.66 71 PRO A O 1
ATOM 530 N N . ARG A 1 72 ? -24.353 -5.201 14.993 1.00 49.94 72 ARG A N 1
ATOM 531 C CA . ARG A 1 72 ? -24.252 -6.493 15.668 1.00 49.94 72 ARG A CA 1
ATOM 532 C C . ARG A 1 72 ? -22.865 -6.549 16.290 1.00 49.94 72 ARG A C 1
ATOM 534 O O . ARG A 1 72 ? -21.866 -6.667 15.577 1.00 49.94 72 ARG A O 1
ATOM 541 N N . VAL A 1 73 ? -22.813 -6.449 17.615 1.00 48.22 73 VAL A N 1
ATOM 542 C CA . VAL A 1 73 ? -21.601 -6.664 18.409 1.00 48.22 73 VAL A CA 1
ATOM 543 C C . VAL A 1 73 ? -21.241 -8.146 18.309 1.00 48.22 73 VAL A C 1
ATOM 545 O O . VAL A 1 73 ? -21.636 -8.969 19.132 1.00 48.22 73 VAL A O 1
ATOM 548 N N . VAL A 1 74 ? -20.532 -8.514 17.244 1.00 54.00 74 VAL A N 1
ATOM 549 C CA . VAL A 1 74 ? -19.938 -9.844 17.112 1.00 54.00 74 VAL A CA 1
ATOM 550 C C . VAL A 1 74 ? -18.744 -9.876 18.061 1.00 54.00 74 VAL A C 1
ATOM 552 O O . VAL A 1 74 ? -17.704 -9.275 17.784 1.00 54.00 74 VAL A O 1
ATOM 555 N N . ARG A 1 75 ? -18.914 -10.524 19.219 1.00 49.66 75 ARG A N 1
ATOM 556 C CA . ARG A 1 75 ? -17.825 -10.767 20.175 1.00 49.66 75 ARG A CA 1
ATOM 557 C C . ARG A 1 75 ? -16.738 -11.589 19.465 1.00 49.66 75 ARG A C 1
ATOM 559 O O . ARG A 1 75 ? -17.055 -12.613 18.871 1.00 49.66 75 ARG A O 1
ATOM 566 N N . GLY A 1 76 ? -15.484 -11.123 19.494 1.00 64.12 76 GLY A N 1
ATOM 567 C CA . GLY A 1 76 ? -14.338 -11.834 18.893 1.00 64.12 76 GLY A CA 1
ATOM 568 C C . GLY A 1 76 ? -13.545 -11.099 17.799 1.00 64.12 76 GLY A C 1
ATOM 569 O O . GLY A 1 76 ? -12.920 -11.760 16.980 1.00 64.12 76 GLY A O 1
ATOM 570 N N . ARG A 1 77 ? -13.543 -9.757 17.754 1.00 80.69 77 ARG A N 1
ATOM 571 C CA . ARG A 1 77 ? -12.756 -8.957 16.779 1.00 80.69 77 ARG A CA 1
ATOM 572 C C . ARG A 1 77 ? -11.573 -8.208 17.403 1.00 80.69 77 ARG A C 1
ATOM 574 O O . ARG A 1 77 ? -11.265 -7.080 17.020 1.00 80.69 77 ARG A O 1
ATOM 581 N N . VAL A 1 78 ? -10.965 -8.811 18.419 1.00 91.75 78 VAL A N 1
ATOM 582 C CA . VAL A 1 78 ? -9.751 -8.303 19.064 1.00 91.75 78 VAL A CA 1
ATOM 583 C C . VAL A 1 78 ? -8.619 -9.246 18.692 1.00 91.75 78 VAL A C 1
ATOM 585 O O . VAL A 1 78 ? -8.713 -10.443 18.947 1.00 91.75 78 VAL A O 1
ATOM 588 N N . GLY A 1 79 ? -7.570 -8.713 18.077 1.00 93.69 79 GLY A N 1
ATOM 589 C CA . GLY A 1 79 ? -6.467 -9.499 17.543 1.00 93.69 79 GLY A CA 1
ATOM 590 C C . GLY A 1 79 ? -6.133 -9.143 16.099 1.00 93.69 79 GLY A C 1
ATOM 591 O O . GLY A 1 79 ? -6.913 -8.523 15.372 1.00 93.69 79 GLY A O 1
ATOM 592 N N . TYR A 1 80 ? -4.949 -9.570 15.668 1.00 94.81 80 TYR A N 1
ATOM 593 C CA . TYR A 1 80 ? -4.613 -9.564 14.249 1.00 94.81 80 TYR A CA 1
ATOM 594 C C . TYR A 1 80 ? -5.188 -10.797 13.563 1.00 94.81 80 TYR A C 1
ATOM 596 O O . TYR A 1 80 ? -5.132 -11.907 14.092 1.00 94.81 80 TYR A O 1
ATOM 604 N N . SER A 1 81 ? -5.695 -10.598 12.356 1.00 93.19 81 SER A N 1
ATOM 605 C CA . SER A 1 81 ? -6.373 -11.625 11.592 1.00 93.19 81 SER A CA 1
ATOM 606 C C . SER A 1 81 ? -5.381 -12.674 11.079 1.00 93.19 81 SER A C 1
ATOM 608 O O . SER A 1 81 ? -4.417 -12.322 10.386 1.00 93.19 81 SER A O 1
ATOM 610 N N . PRO A 1 82 ? -5.622 -13.980 11.300 1.00 91.19 82 PRO A N 1
ATOM 611 C CA . PRO A 1 82 ? -4.789 -15.036 10.721 1.00 91.19 82 PRO A CA 1
ATOM 612 C C . PRO A 1 82 ? -4.946 -15.120 9.194 1.00 91.19 82 PRO A C 1
ATOM 614 O O . PRO A 1 82 ? -4.090 -15.676 8.503 1.00 91.19 82 PRO A O 1
ATOM 617 N N . ARG A 1 83 ? -6.008 -14.510 8.643 1.00 91.50 83 ARG A N 1
ATOM 618 C CA . ARG A 1 83 ? -6.318 -14.492 7.207 1.00 91.50 83 ARG A CA 1
ATOM 619 C C . ARG A 1 83 ? -5.269 -13.774 6.360 1.00 91.50 83 ARG A C 1
ATOM 621 O O . ARG A 1 83 ? -5.279 -13.937 5.149 1.00 91.50 83 ARG A O 1
ATOM 628 N N . ILE A 1 84 ? -4.316 -13.052 6.953 1.00 91.62 84 ILE A N 1
ATOM 629 C CA . ILE A 1 84 ? -3.176 -12.464 6.226 1.00 91.62 84 ILE A CA 1
ATOM 630 C C . ILE A 1 84 ? -2.331 -13.503 5.457 1.00 91.62 84 ILE A C 1
ATOM 632 O O . ILE A 1 84 ? -1.649 -13.170 4.475 1.00 91.62 84 ILE A O 1
ATOM 636 N N . ASN A 1 85 ? -2.392 -14.762 5.898 1.00 90.62 85 ASN A N 1
ATOM 637 C CA . ASN A 1 85 ? -1.697 -15.896 5.298 1.00 90.62 85 ASN A CA 1
ATOM 638 C C . ASN A 1 85 ? -2.501 -16.59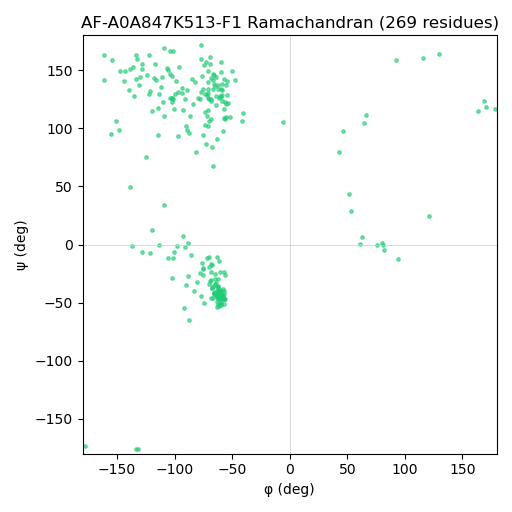2 4.187 1.00 90.62 85 ASN A C 1
ATOM 640 O O . ASN A 1 85 ? -2.008 -17.554 3.608 1.00 90.62 85 ASN A O 1
ATOM 644 N N . ASP A 1 86 ? -3.700 -16.104 3.855 1.00 92.38 86 ASP A N 1
ATOM 645 C CA . ASP A 1 86 ? -4.510 -16.645 2.764 1.00 92.38 86 ASP A CA 1
ATOM 646 C C . ASP A 1 86 ? -3.753 -16.566 1.413 1.00 92.38 86 ASP A C 1
ATOM 648 O O . ASP A 1 86 ? -3.097 -15.549 1.121 1.00 92.38 86 ASP A O 1
ATOM 652 N N . PRO A 1 87 ? -3.822 -17.613 0.563 1.00 91.75 87 PRO A N 1
ATOM 653 C CA . PRO A 1 87 ? -3.150 -17.644 -0.738 1.00 91.75 87 PRO A CA 1
ATOM 654 C C . PRO A 1 87 ? -3.532 -16.477 -1.663 1.00 91.75 87 PRO A C 1
ATOM 656 O O . PRO A 1 87 ? -2.712 -16.060 -2.486 1.00 91.75 87 PRO A O 1
ATOM 659 N N . ILE A 1 88 ? -4.720 -15.881 -1.512 1.00 91.62 88 ILE A N 1
ATOM 660 C CA . ILE A 1 88 ? -5.137 -14.684 -2.257 1.00 91.62 88 ILE A CA 1
ATOM 661 C C . ILE A 1 88 ? -4.175 -13.520 -1.984 1.00 91.62 88 ILE A C 1
ATOM 663 O O . ILE A 1 88 ? -3.758 -12.825 -2.918 1.00 91.62 88 ILE A O 1
ATOM 667 N N . PHE A 1 89 ? -3.746 -13.332 -0.731 1.00 89.94 89 PHE A N 1
ATOM 668 C CA . PHE A 1 89 ? -2.736 -12.326 -0.403 1.00 89.94 89 PHE A CA 1
ATOM 669 C C . PHE A 1 89 ? -1.369 -12.690 -0.983 1.00 89.94 89 PHE A C 1
ATOM 671 O O . PHE A 1 89 ? -0.652 -11.806 -1.450 1.00 89.94 89 PHE A O 1
ATOM 678 N N . ALA A 1 90 ? -0.993 -13.973 -0.998 1.00 85.75 90 ALA A N 1
ATOM 679 C CA . ALA A 1 90 ? 0.265 -14.411 -1.606 1.00 85.75 90 ALA A CA 1
ATOM 680 C C . ALA A 1 90 ? 0.320 -14.083 -3.107 1.00 85.75 90 ALA A C 1
ATOM 682 O O . ALA A 1 90 ? 1.292 -13.473 -3.559 1.00 85.75 90 ALA A O 1
ATOM 683 N N . LYS A 1 91 ? -0.759 -14.379 -3.841 1.00 86.12 91 LYS A N 1
ATOM 684 C CA . LYS A 1 91 ? -0.900 -14.074 -5.272 1.00 86.12 91 LYS A CA 1
ATOM 685 C C . LYS A 1 91 ? -0.856 -12.571 -5.555 1.00 86.12 91 LYS A C 1
ATOM 687 O O . LYS A 1 91 ? -0.244 -12.139 -6.530 1.00 86.12 91 LYS A O 1
ATOM 692 N N . TYR A 1 92 ? -1.470 -11.758 -4.695 1.00 83.81 92 TYR A N 1
ATOM 693 C CA . TYR A 1 92 ? -1.412 -10.301 -4.834 1.00 83.81 92 TYR A CA 1
ATOM 694 C C . TYR A 1 92 ? 0.014 -9.754 -4.641 1.00 83.81 92 TYR A C 1
ATOM 696 O O . TYR A 1 92 ? 0.452 -8.888 -5.398 1.00 83.81 92 TYR A O 1
ATOM 704 N N . ARG A 1 93 ? 0.766 -10.285 -3.667 1.00 82.75 93 ARG A N 1
ATOM 705 C CA . ARG A 1 93 ? 2.130 -9.827 -3.346 1.00 82.75 93 ARG A CA 1
ATOM 706 C C . ARG A 1 93 ? 3.148 -10.101 -4.460 1.00 82.75 93 ARG A C 1
ATOM 708 O O . ARG A 1 93 ? 4.044 -9.283 -4.650 1.00 82.75 93 ARG A O 1
ATOM 715 N N . SER A 1 94 ? 3.039 -11.220 -5.179 1.00 76.75 94 SER A N 1
ATOM 716 C CA . SER A 1 94 ? 4.008 -11.591 -6.225 1.00 76.75 94 SER A CA 1
ATOM 717 C C . SER A 1 94 ? 3.775 -10.870 -7.554 1.00 76.75 94 SER A C 1
ATOM 719 O O . SER A 1 94 ? 4.738 -10.540 -8.244 1.00 76.75 94 SER A O 1
ATOM 721 N N . ARG A 1 95 ? 2.518 -10.557 -7.901 1.00 81.31 95 ARG A N 1
ATOM 722 C CA . ARG A 1 95 ? 2.171 -9.984 -9.211 1.00 81.31 95 ARG A CA 1
ATOM 723 C C . ARG A 1 95 ? 2.910 -8.677 -9.504 1.00 81.31 95 ARG A C 1
ATOM 725 O O . ARG A 1 95 ? 3.480 -8.524 -10.577 1.00 81.31 95 ARG A O 1
ATOM 732 N N . ASN A 1 96 ? 2.969 -7.765 -8.537 1.00 79.94 96 ASN A N 1
ATOM 733 C CA . ASN A 1 96 ? 3.622 -6.463 -8.724 1.00 79.94 96 ASN A CA 1
ATOM 734 C C . ASN A 1 96 ? 5.148 -6.563 -8.871 1.00 79.94 96 ASN A C 1
ATOM 736 O O . ASN A 1 96 ? 5.763 -5.649 -9.418 1.00 79.94 96 ASN A O 1
ATOM 740 N N . LEU A 1 97 ? 5.761 -7.637 -8.362 1.00 84.25 97 LEU A N 1
ATOM 741 C CA . LEU A 1 97 ? 7.193 -7.882 -8.515 1.00 84.25 97 LEU A CA 1
ATOM 742 C C . LEU A 1 97 ? 7.502 -8.408 -9.920 1.00 84.25 97 LEU A C 1
ATOM 744 O O . LEU A 1 97 ? 8.414 -7.900 -10.561 1.00 84.25 97 LEU A O 1
ATOM 748 N N . VAL A 1 98 ? 6.701 -9.355 -10.417 1.00 87.94 98 VAL A N 1
ATOM 749 C CA . VAL A 1 98 ? 6.847 -9.907 -11.775 1.00 87.94 98 VAL A CA 1
ATOM 750 C C . VAL A 1 98 ? 6.727 -8.806 -12.829 1.00 87.94 98 VAL A C 1
ATOM 752 O O . VAL A 1 98 ? 7.594 -8.690 -13.685 1.00 87.94 98 VAL A O 1
ATOM 755 N N . TRP A 1 99 ? 5.720 -7.933 -12.721 1.00 89.69 99 TRP A N 1
ATOM 756 C CA . TRP A 1 99 ? 5.573 -6.798 -13.640 1.00 89.69 99 TRP A CA 1
ATOM 757 C C . TRP A 1 99 ? 6.744 -5.816 -13.582 1.00 89.69 99 TRP A C 1
ATOM 759 O O . TRP A 1 99 ? 7.145 -5.298 -14.618 1.00 89.69 99 TRP A O 1
ATOM 769 N N . ALA A 1 100 ? 7.310 -5.574 -12.395 1.00 90.19 100 ALA A N 1
ATOM 770 C CA . ALA A 1 100 ? 8.491 -4.724 -12.269 1.00 90.19 100 ALA A CA 1
ATOM 771 C C . ALA A 1 100 ? 9.702 -5.338 -12.990 1.00 90.19 100 ALA A C 1
ATOM 773 O O . ALA A 1 100 ? 10.386 -4.628 -13.716 1.00 90.19 100 ALA A O 1
ATOM 774 N N . VAL A 1 101 ? 9.922 -6.651 -12.847 1.00 93.44 101 VAL A N 1
ATOM 775 C CA . VAL A 1 101 ? 11.006 -7.367 -13.542 1.00 93.44 101 VAL A CA 1
ATOM 776 C C . VAL A 1 101 ? 10.807 -7.328 -15.056 1.00 93.44 101 VAL A C 1
ATOM 778 O O . VAL A 1 101 ? 11.727 -6.941 -15.769 1.00 93.44 101 VAL A O 1
ATOM 781 N N . ILE A 1 102 ? 9.607 -7.666 -15.544 1.00 95.44 102 ILE A N 1
ATOM 782 C CA . ILE A 1 102 ? 9.287 -7.635 -16.980 1.00 95.44 102 ILE A CA 1
ATOM 783 C C . ILE A 1 102 ? 9.535 -6.238 -17.552 1.00 95.44 102 ILE A C 1
ATOM 785 O O . ILE A 1 102 ? 10.183 -6.111 -18.584 1.00 95.44 102 ILE A O 1
ATOM 789 N N . PHE A 1 103 ? 9.066 -5.190 -16.870 1.00 95.31 103 PHE A N 1
ATOM 790 C CA . PHE A 1 103 ? 9.255 -3.813 -17.317 1.00 95.31 103 PHE A CA 1
ATOM 791 C C . PHE A 1 103 ? 10.735 -3.410 -17.371 1.00 95.31 103 PHE A C 1
ATOM 793 O O . PHE A 1 103 ? 11.166 -2.797 -18.343 1.00 95.31 103 PHE A O 1
ATOM 800 N N . THR A 1 104 ? 11.530 -3.780 -16.361 1.00 96.19 104 THR A N 1
ATOM 801 C CA . THR A 1 104 ? 12.974 -3.504 -16.346 1.00 96.19 104 THR A CA 1
ATOM 802 C C . THR A 1 104 ? 13.703 -4.214 -17.486 1.00 96.19 104 THR A C 1
ATOM 804 O O . THR A 1 104 ? 14.503 -3.586 -18.173 1.00 96.19 104 THR A O 1
ATOM 807 N N . VAL A 1 105 ? 13.402 -5.494 -17.720 1.00 96.75 105 VAL A N 1
ATOM 808 C CA . VAL A 1 105 ? 13.987 -6.265 -18.828 1.00 96.75 105 VAL A CA 1
ATOM 809 C C . VAL A 1 105 ? 13.574 -5.669 -20.175 1.00 96.75 105 VAL A C 1
ATOM 811 O O . VAL A 1 105 ? 14.416 -5.468 -21.044 1.00 96.75 105 VAL A O 1
ATOM 814 N N . PHE A 1 106 ? 12.297 -5.319 -20.332 1.00 97.75 106 PHE A N 1
ATOM 815 C CA . PHE A 1 106 ? 11.787 -4.678 -21.540 1.00 97.75 106 PHE A CA 1
ATOM 816 C C . PHE A 1 106 ? 12.496 -3.350 -21.837 1.00 97.75 106 PHE A C 1
ATOM 818 O O . PHE A 1 106 ? 12.937 -3.150 -22.962 1.00 97.75 106 PHE A O 1
ATOM 825 N N . MET A 1 107 ? 12.659 -2.470 -20.844 1.00 97.62 107 MET A N 1
ATOM 826 C CA . MET A 1 107 ? 13.354 -1.187 -21.023 1.00 97.62 107 MET A CA 1
ATOM 827 C C . MET A 1 107 ? 14.824 -1.354 -21.417 1.00 97.62 107 MET A C 1
ATOM 829 O O . MET A 1 107 ? 15.319 -0.580 -22.231 1.00 97.62 107 MET A O 1
ATOM 833 N N . PHE A 1 108 ? 15.507 -2.375 -20.894 1.00 98.19 108 PHE A N 1
ATOM 834 C CA . PHE A 1 108 ? 16.874 -2.688 -21.309 1.00 98.19 108 PHE A CA 1
ATOM 835 C C . PHE A 1 108 ? 16.939 -3.040 -22.802 1.00 98.19 108 PHE A C 1
ATOM 837 O O . PHE A 1 108 ? 17.685 -2.415 -23.552 1.00 98.19 108 PHE A O 1
ATOM 844 N N . PHE A 1 109 ? 16.120 -3.995 -23.251 1.00 98.25 109 PHE A N 1
ATOM 845 C CA . PHE A 1 109 ? 16.115 -4.406 -24.657 1.00 98.25 109 PHE A CA 1
ATOM 846 C C . PHE A 1 109 ? 15.602 -3.307 -25.587 1.00 98.25 109 PHE A C 1
ATOM 848 O O . PHE A 1 109 ? 16.154 -3.128 -26.666 1.00 98.25 109 PHE A O 1
ATOM 855 N N . ALA A 1 110 ? 14.596 -2.538 -25.168 1.00 98.19 110 ALA A N 1
ATOM 856 C CA . ALA A 1 110 ? 14.093 -1.405 -25.937 1.00 98.19 110 ALA A CA 1
ATOM 857 C C . ALA A 1 110 ? 15.178 -0.339 -26.156 1.00 98.19 110 ALA A C 1
ATOM 859 O O . ALA A 1 110 ? 15.280 0.188 -27.261 1.00 98.19 110 ALA A O 1
ATOM 860 N N . ALA A 1 111 ? 16.014 -0.061 -25.147 1.00 97.94 111 ALA A N 1
ATOM 861 C CA . ALA A 1 111 ? 17.153 0.840 -25.300 1.00 97.94 111 ALA A CA 1
ATOM 862 C C . ALA A 1 111 ? 18.160 0.286 -26.321 1.00 97.94 111 ALA A C 1
ATOM 864 O O . ALA A 1 111 ? 18.460 0.958 -27.301 1.00 97.94 111 ALA A O 1
ATOM 865 N N . VAL A 1 112 ? 18.624 -0.958 -26.157 1.00 98.12 112 VAL A N 1
ATOM 866 C CA . VAL A 1 112 ? 19.618 -1.560 -27.069 1.00 98.12 112 VAL A CA 1
ATOM 867 C C . VAL A 1 112 ? 19.103 -1.630 -28.512 1.00 98.12 112 VAL A C 1
ATOM 869 O O . VAL A 1 112 ? 19.811 -1.234 -29.432 1.00 98.12 112 VAL A O 1
ATOM 872 N N . ILE A 1 113 ? 17.859 -2.073 -28.718 1.00 98.06 113 ILE A N 1
ATOM 873 C CA . ILE A 1 113 ? 17.241 -2.162 -30.051 1.00 98.06 113 ILE A CA 1
ATOM 874 C C . ILE A 1 113 ? 17.040 -0.768 -30.657 1.00 98.06 113 ILE A C 1
ATOM 876 O O . ILE A 1 113 ? 17.308 -0.573 -31.838 1.00 98.06 113 ILE A O 1
ATOM 880 N N . GLY A 1 114 ? 16.590 0.209 -29.864 1.00 97.69 114 GLY A N 1
ATOM 881 C CA . GLY A 1 114 ? 16.398 1.580 -30.337 1.00 97.69 114 GLY A CA 1
ATOM 882 C C . GLY A 1 114 ? 17.704 2.215 -30.814 1.00 97.69 114 GLY A C 1
ATOM 883 O O . GLY A 1 114 ? 17.739 2.814 -31.885 1.00 97.69 114 GLY A O 1
ATOM 884 N N . PHE A 1 115 ? 18.788 2.022 -30.061 1.0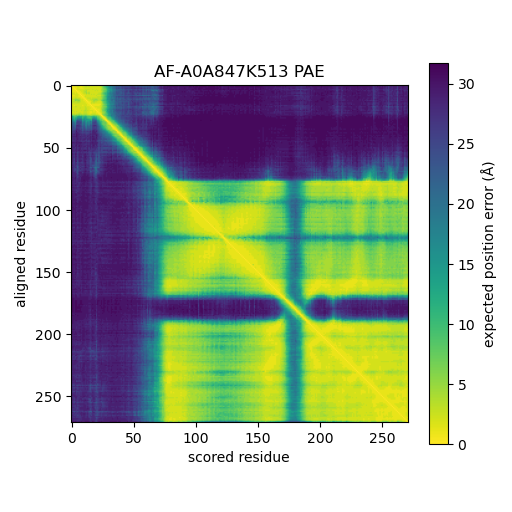0 97.69 115 PHE A N 1
ATOM 885 C CA . PHE A 1 115 ? 20.114 2.497 -30.452 1.00 97.69 115 PHE A CA 1
ATOM 886 C C . PHE A 1 115 ? 20.703 1.729 -31.640 1.00 97.69 115 PHE A C 1
ATOM 888 O O . PHE A 1 115 ? 21.367 2.341 -32.468 1.00 97.69 115 PHE A O 1
ATOM 895 N N . TYR A 1 116 ? 20.423 0.430 -31.773 1.00 97.25 116 TYR A N 1
ATOM 896 C CA . TYR A 1 116 ? 20.795 -0.333 -32.967 1.00 97.25 116 TYR A CA 1
ATOM 897 C C . TYR A 1 116 ? 20.142 0.243 -34.235 1.00 97.25 116 TYR A C 1
ATOM 899 O O . TYR A 1 116 ? 20.836 0.544 -35.200 1.00 97.25 116 TYR A O 1
ATOM 907 N N . ILE A 1 117 ? 18.824 0.474 -34.204 1.00 97.12 117 ILE A N 1
ATOM 908 C CA . ILE A 1 117 ? 18.087 1.071 -35.332 1.00 97.12 117 ILE A CA 1
ATOM 909 C C . ILE A 1 117 ? 18.604 2.483 -35.636 1.00 97.12 117 ILE A C 1
ATOM 911 O O . ILE A 1 117 ? 18.734 2.861 -36.795 1.00 97.12 117 ILE A O 1
ATOM 915 N N . TYR A 1 118 ? 18.907 3.273 -34.603 1.00 95.75 118 TYR A N 1
ATOM 916 C CA . TYR A 1 118 ? 19.480 4.606 -34.780 1.00 95.75 118 TYR A CA 1
ATOM 917 C C . TYR A 1 118 ? 20.869 4.562 -35.436 1.00 95.75 118 TYR A C 1
ATOM 919 O O . TYR A 1 118 ? 21.139 5.362 -36.328 1.00 95.75 118 TYR A O 1
ATOM 927 N N . GLY A 1 119 ? 21.725 3.618 -35.037 1.00 95.50 119 GLY A N 1
ATOM 928 C CA . GLY A 1 119 ? 23.051 3.435 -35.630 1.00 95.50 119 GLY A CA 1
ATOM 929 C C . GLY A 1 119 ? 22.999 3.071 -37.116 1.00 95.50 119 GLY A C 1
ATO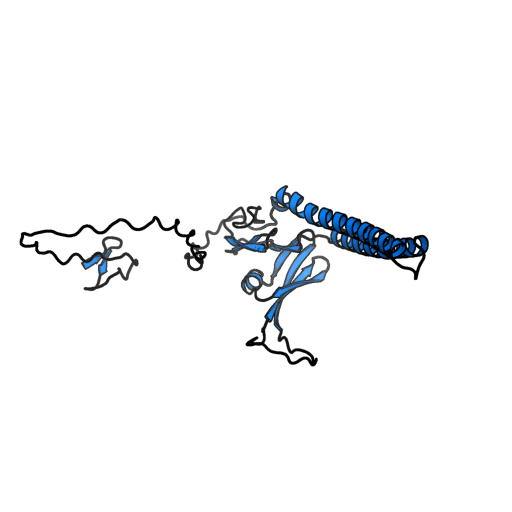M 930 O O . GLY A 1 119 ? 23.743 3.640 -37.899 1.00 95.50 119 GLY A O 1
ATOM 931 N N . GLU A 1 120 ? 22.069 2.204 -37.524 1.00 94.56 120 GLU A N 1
ATOM 932 C CA . GLU A 1 120 ? 21.879 1.841 -38.942 1.00 94.56 120 GLU A CA 1
ATOM 933 C C . GLU A 1 120 ? 21.327 2.996 -39.795 1.00 94.56 120 GLU A C 1
ATOM 935 O O . GLU A 1 120 ? 21.605 3.091 -40.989 1.00 94.56 120 GLU A O 1
ATOM 940 N N . ASN A 1 121 ? 20.534 3.886 -39.193 1.00 94.38 121 ASN A N 1
ATOM 941 C CA . ASN A 1 121 ? 19.808 4.925 -39.924 1.00 94.38 121 ASN A CA 1
ATOM 942 C C . ASN A 1 121 ? 20.470 6.311 -39.872 1.00 94.38 121 ASN A C 1
ATOM 944 O O . ASN A 1 121 ? 19.975 7.231 -40.528 1.00 94.38 121 ASN A O 1
ATOM 948 N N . SER A 1 122 ? 21.531 6.494 -39.084 1.00 91.06 122 SER A N 1
ATOM 949 C CA . SER A 1 122 ? 22.207 7.785 -38.916 1.00 91.06 122 SER A CA 1
ATOM 950 C C . SER A 1 122 ? 23.596 7.781 -39.552 1.00 91.06 122 SER A C 1
ATOM 952 O O . SER A 1 122 ? 24.304 6.783 -39.536 1.00 91.06 122 SER A O 1
ATOM 954 N N . SER A 1 123 ? 23.994 8.919 -40.125 1.00 88.25 123 SER A N 1
ATOM 955 C CA . SER A 1 123 ? 25.356 9.139 -40.637 1.00 88.25 123 SER A CA 1
ATOM 956 C C . SER A 1 123 ? 26.330 9.635 -39.568 1.00 88.25 123 SER A C 1
ATOM 958 O O . SER A 1 123 ? 27.523 9.756 -39.835 1.00 88.25 123 SER A O 1
ATOM 960 N N . ASP A 1 124 ? 25.811 9.984 -38.390 1.00 90.31 124 ASP A N 1
ATOM 961 C CA . ASP A 1 124 ? 26.536 10.774 -37.396 1.00 90.31 124 ASP A CA 1
ATOM 962 C C . ASP A 1 124 ? 27.361 9.907 -36.444 1.00 90.31 124 ASP A C 1
ATOM 964 O O . ASP A 1 124 ? 28.362 10.375 -35.905 1.00 90.31 124 ASP A O 1
ATOM 968 N N . ILE A 1 125 ? 26.942 8.657 -36.221 1.00 92.00 125 ILE A N 1
ATOM 969 C CA . ILE A 1 125 ? 27.617 7.719 -35.322 1.00 92.00 125 ILE A CA 1
ATOM 970 C C . ILE A 1 125 ? 27.670 6.319 -35.926 1.00 92.00 125 ILE A C 1
ATOM 972 O O . ILE A 1 125 ? 26.788 5.925 -36.685 1.00 92.00 125 ILE A O 1
ATOM 976 N N . THR A 1 126 ? 28.691 5.546 -35.563 1.00 94.12 126 THR A N 1
ATOM 977 C CA . THR A 1 126 ? 28.783 4.143 -35.989 1.00 94.12 126 THR A CA 1
ATOM 978 C C . THR A 1 126 ? 27.798 3.259 -35.220 1.00 94.12 126 THR A C 1
ATOM 980 O O . THR A 1 126 ? 27.442 3.544 -34.072 1.00 94.12 126 THR A O 1
ATOM 983 N N . THR A 1 127 ? 27.386 2.138 -35.819 1.00 93.38 127 THR A N 1
ATOM 984 C CA . THR A 1 127 ? 26.482 1.173 -35.172 1.00 93.38 127 THR A CA 1
ATOM 985 C C . THR A 1 127 ? 27.053 0.643 -33.849 1.00 93.38 127 THR A C 1
ATOM 987 O O . THR A 1 127 ? 26.316 0.524 -32.869 1.00 93.38 127 THR A O 1
ATOM 990 N N . ASP A 1 128 ? 28.366 0.405 -33.772 1.00 95.12 128 ASP A N 1
ATOM 991 C CA . ASP A 1 128 ? 29.034 -0.076 -32.554 1.00 95.12 128 ASP A CA 1
ATOM 992 C C . ASP A 1 128 ? 28.993 0.960 -31.417 1.00 95.12 128 ASP A C 1
ATOM 994 O O . ASP A 1 128 ? 28.705 0.628 -30.258 1.00 95.12 128 ASP A O 1
ATOM 998 N N . GLU A 1 129 ? 29.224 2.236 -31.737 1.00 95.12 129 GLU A N 1
ATOM 999 C CA . GLU A 1 129 ? 29.111 3.339 -30.778 1.00 95.12 129 GLU A CA 1
ATOM 1000 C C . GLU A 1 129 ? 27.661 3.524 -30.319 1.00 95.12 129 GLU A C 1
ATOM 1002 O O . GLU A 1 129 ? 27.410 3.682 -29.120 1.00 95.12 129 GLU A O 1
ATOM 1007 N N . ALA A 1 130 ? 26.699 3.436 -31.243 1.00 96.25 130 ALA A N 1
ATOM 1008 C CA . ALA A 1 130 ? 25.277 3.533 -30.935 1.00 96.25 130 ALA A CA 1
ATOM 1009 C C . ALA A 1 130 ? 24.843 2.433 -29.954 1.00 96.25 130 ALA A C 1
ATOM 1011 O O . ALA A 1 130 ? 24.294 2.727 -28.888 1.00 96.25 130 ALA A O 1
ATOM 1012 N N . ILE A 1 131 ? 25.153 1.167 -30.259 1.00 96.69 131 ILE A N 1
ATOM 1013 C CA . ILE A 1 131 ? 24.850 0.019 -29.389 1.00 96.69 131 ILE A CA 1
ATOM 1014 C C . ILE A 1 131 ? 25.475 0.208 -28.002 1.00 96.69 131 ILE A C 1
ATOM 1016 O O . ILE A 1 131 ? 24.812 -0.042 -26.991 1.00 96.69 131 ILE A O 1
ATOM 1020 N N . SER A 1 132 ? 26.720 0.689 -27.936 1.00 96.75 132 SER A N 1
ATOM 1021 C CA . SER A 1 132 ? 27.415 0.945 -26.668 1.00 96.75 132 SER A CA 1
ATOM 1022 C C . SER A 1 132 ? 26.653 1.945 -25.789 1.00 96.75 132 SER A C 1
ATOM 1024 O O . SER A 1 132 ? 26.463 1.694 -24.596 1.00 96.75 132 SER A O 1
ATOM 1026 N N . GLN A 1 133 ? 26.127 3.030 -26.371 1.00 96.06 133 GLN A N 1
ATOM 1027 C CA . GLN A 1 133 ? 25.269 3.984 -25.652 1.00 96.06 133 GLN A CA 1
ATOM 1028 C C . GLN A 1 133 ? 23.953 3.344 -25.187 1.00 96.06 133 GLN A C 1
ATOM 1030 O O . GLN A 1 133 ? 23.526 3.552 -24.046 1.00 96.06 133 GLN A O 1
ATOM 1035 N N . GLY A 1 134 ? 23.341 2.502 -26.024 1.00 97.50 134 GLY A N 1
ATOM 1036 C CA . GLY A 1 134 ? 22.137 1.751 -25.668 1.00 97.50 134 GLY A CA 1
ATOM 1037 C C . GLY A 1 134 ? 22.338 0.804 -24.486 1.00 97.50 134 GLY A C 1
ATOM 1038 O O . GLY A 1 134 ? 21.477 0.729 -23.607 1.00 97.50 134 GLY A O 1
ATOM 1039 N N . ILE A 1 135 ? 23.491 0.134 -24.406 1.00 98.12 135 ILE A N 1
ATOM 1040 C CA . ILE A 1 135 ? 23.851 -0.723 -23.268 1.00 98.12 135 ILE A CA 1
ATOM 1041 C C . ILE A 1 135 ? 24.035 0.113 -22.001 1.00 98.12 135 ILE A C 1
ATOM 1043 O O . ILE A 1 135 ? 23.486 -0.251 -20.960 1.00 98.12 135 ILE A O 1
ATOM 1047 N N . ILE A 1 136 ? 24.760 1.236 -22.071 1.00 97.88 136 ILE A N 1
ATOM 1048 C CA . ILE A 1 136 ? 24.974 2.125 -20.916 1.00 97.88 136 ILE A CA 1
ATOM 1049 C C . ILE A 1 136 ? 23.626 2.593 -20.358 1.00 97.88 136 ILE A C 1
ATOM 1051 O O . ILE A 1 136 ? 23.353 2.423 -19.166 1.00 97.88 136 ILE A O 1
ATOM 1055 N N . LEU A 1 137 ? 22.746 3.113 -21.218 1.00 97.62 137 LEU A N 1
ATOM 1056 C CA . LEU A 1 137 ? 21.415 3.561 -20.811 1.00 97.62 137 LEU A CA 1
ATOM 1057 C C . LEU A 1 137 ? 20.553 2.400 -20.285 1.00 97.62 137 LEU A C 1
ATOM 1059 O O . LEU A 1 137 ? 19.882 2.529 -19.258 1.00 97.62 137 LEU A O 1
ATOM 1063 N N . GLY A 1 138 ? 20.609 1.243 -20.946 1.00 98.19 138 GLY A N 1
ATOM 1064 C CA . GLY A 1 138 ? 19.934 0.026 -20.509 1.00 98.19 138 GLY A CA 1
ATOM 1065 C C . GLY A 1 138 ? 20.350 -0.390 -19.097 1.00 98.19 138 GLY A C 1
ATOM 1066 O O . GLY A 1 138 ? 19.496 -0.676 -18.255 1.00 98.19 138 GLY A O 1
ATOM 1067 N N . LEU A 1 139 ? 21.651 -0.392 -18.800 1.00 98.12 139 LEU A N 1
ATOM 1068 C CA . LEU A 1 139 ? 22.175 -0.746 -17.480 1.00 98.12 139 LEU A CA 1
ATOM 1069 C C . LEU A 1 139 ? 21.733 0.243 -16.397 1.00 98.12 139 LEU A C 1
ATOM 1071 O O . LEU A 1 139 ? 21.464 -0.177 -15.270 1.00 98.12 139 LEU A O 1
ATOM 1075 N N . ILE A 1 140 ? 21.572 1.527 -16.729 1.00 97.75 140 ILE A N 1
ATOM 1076 C CA . ILE A 1 140 ? 20.992 2.521 -15.815 1.00 97.75 140 ILE A CA 1
ATOM 1077 C C . ILE A 1 140 ? 19.545 2.141 -15.464 1.00 97.75 140 ILE A C 1
ATOM 1079 O O . ILE A 1 140 ? 19.187 2.103 -14.282 1.00 97.75 140 ILE A O 1
ATOM 1083 N N . PHE A 1 141 ? 18.717 1.777 -16.451 1.00 97.25 141 PHE A N 1
ATOM 1084 C CA . PHE A 1 141 ? 17.355 1.295 -16.186 1.00 97.25 141 PHE A CA 1
ATOM 1085 C C . PHE A 1 141 ? 17.340 0.029 -15.327 1.00 97.25 141 PHE A C 1
ATOM 1087 O O . PHE A 1 141 ? 16.513 -0.087 -14.416 1.00 97.25 141 PHE A O 1
ATOM 1094 N N . VAL A 1 142 ? 18.271 -0.899 -15.567 1.00 97.62 142 VAL A N 1
ATOM 1095 C CA . VAL A 1 142 ? 18.432 -2.102 -14.741 1.00 97.62 142 VAL A CA 1
ATOM 1096 C C . VAL A 1 142 ? 18.798 -1.731 -13.306 1.00 97.62 142 VAL A C 1
ATOM 1098 O O . VAL A 1 142 ? 18.156 -2.227 -12.382 1.00 97.62 142 VAL A O 1
ATOM 1101 N N . ALA A 1 143 ? 19.749 -0.821 -13.091 1.00 97.31 143 ALA A N 1
ATOM 1102 C CA . ALA A 1 143 ? 20.151 -0.379 -11.757 1.00 97.31 143 ALA A CA 1
ATOM 1103 C C . ALA A 1 143 ? 18.977 0.239 -10.976 1.00 97.31 143 ALA A C 1
ATOM 1105 O O . ALA A 1 143 ? 18.725 -0.141 -9.827 1.00 97.31 143 ALA A O 1
ATOM 1106 N N . PHE A 1 144 ? 18.194 1.123 -11.605 1.00 96.12 144 PHE A N 1
ATOM 1107 C CA . PHE A 1 144 ? 16.984 1.685 -10.994 1.00 96.12 144 PHE A CA 1
ATOM 1108 C C . PHE A 1 144 ? 15.907 0.624 -10.738 1.00 96.12 144 PHE A C 1
ATOM 1110 O O . PHE A 1 144 ? 15.291 0.612 -9.666 1.00 96.12 144 PHE A O 1
ATOM 1117 N N . GLY A 1 145 ? 15.689 -0.290 -11.686 1.00 95.38 145 GLY A N 1
ATOM 1118 C CA . GLY A 1 145 ? 14.750 -1.402 -11.554 1.00 95.38 145 GLY A CA 1
ATOM 1119 C C . GLY A 1 145 ? 15.095 -2.314 -10.376 1.00 95.38 145 GLY A C 1
ATOM 1120 O O . GLY A 1 145 ? 14.261 -2.550 -9.498 1.00 95.38 145 GLY A O 1
ATOM 1121 N N . VAL A 1 146 ? 16.354 -2.748 -10.295 1.00 95.31 146 VAL A N 1
ATOM 1122 C CA . VAL A 1 146 ? 16.898 -3.556 -9.195 1.00 95.31 146 VAL A CA 1
ATOM 1123 C C . VAL A 1 146 ? 16.800 -2.801 -7.870 1.00 95.31 146 VAL A C 1
ATOM 1125 O O . VAL A 1 146 ? 16.298 -3.355 -6.892 1.00 95.31 146 VAL A O 1
ATOM 1128 N N . GLY A 1 147 ? 17.183 -1.523 -7.825 1.00 94.50 147 GLY A N 1
ATOM 1129 C CA . GLY A 1 147 ? 17.054 -0.687 -6.629 1.00 94.50 147 GLY A CA 1
ATOM 1130 C C . GLY A 1 147 ? 15.605 -0.566 -6.140 1.00 94.50 147 GLY A C 1
ATOM 1131 O O . GLY A 1 147 ? 15.329 -0.721 -4.947 1.00 94.50 147 GLY A O 1
ATOM 1132 N N . SER A 1 148 ? 14.656 -0.371 -7.059 1.00 92.00 148 SER A N 1
ATOM 1133 C CA . SER A 1 148 ? 13.216 -0.344 -6.770 1.00 92.00 148 SER A CA 1
ATOM 1134 C C . SER A 1 148 ? 12.722 -1.680 -6.203 1.00 92.00 148 SER A C 1
ATOM 1136 O O . SER A 1 148 ? 12.001 -1.702 -5.198 1.00 92.00 148 SER A O 1
ATOM 1138 N N . ILE A 1 149 ? 13.157 -2.803 -6.783 1.00 91.75 149 ILE A N 1
ATOM 1139 C CA . ILE A 1 149 ? 12.849 -4.154 -6.297 1.00 91.75 149 ILE A CA 1
ATOM 1140 C C . ILE A 1 149 ? 13.416 -4.365 -4.889 1.00 91.75 149 ILE A C 1
ATOM 1142 O O . ILE A 1 149 ? 12.667 -4.721 -3.977 1.00 91.75 149 ILE A O 1
ATOM 1146 N N . ILE A 1 150 ? 14.704 -4.085 -4.678 1.00 91.94 150 ILE A N 1
ATOM 1147 C CA . ILE A 1 150 ? 15.369 -4.205 -3.375 1.00 91.94 150 ILE A CA 1
ATOM 1148 C C . ILE A 1 150 ? 14.640 -3.356 -2.332 1.00 91.94 150 ILE A C 1
ATOM 1150 O O . ILE A 1 150 ? 14.338 -3.846 -1.243 1.00 91.94 150 ILE A O 1
ATOM 1154 N N . ASN A 1 151 ? 14.303 -2.106 -2.654 1.00 90.12 151 ASN A N 1
ATOM 1155 C CA . ASN A 1 151 ? 13.572 -1.226 -1.747 1.00 90.12 151 ASN A CA 1
ATOM 1156 C C . ASN A 1 151 ? 12.222 -1.836 -1.338 1.00 90.12 151 ASN A C 1
ATOM 1158 O O . ASN A 1 151 ? 11.900 -1.865 -0.151 1.00 90.12 151 ASN A O 1
ATOM 1162 N N . ARG A 1 152 ? 11.456 -2.392 -2.288 1.00 86.88 152 ARG A N 1
ATOM 1163 C CA . ARG A 1 152 ? 10.181 -3.079 -2.008 1.00 86.88 152 ARG A CA 1
ATOM 1164 C C . ARG A 1 152 ? 10.371 -4.320 -1.132 1.00 86.88 152 ARG A C 1
ATOM 1166 O O . ARG A 1 152 ? 9.603 -4.505 -0.190 1.00 86.88 152 ARG A O 1
ATOM 1173 N N . LEU A 1 153 ? 11.391 -5.137 -1.401 1.00 85.56 153 LEU A N 1
ATOM 1174 C CA . LEU A 1 153 ? 11.691 -6.356 -0.636 1.00 85.56 153 LEU A CA 1
ATOM 1175 C C . LEU A 1 153 ? 12.196 -6.057 0.783 1.00 85.56 153 LEU A C 1
ATOM 1177 O O . LEU A 1 153 ? 11.917 -6.815 1.712 1.00 85.56 153 LEU A O 1
ATOM 1181 N N . ARG A 1 154 ? 12.898 -4.935 0.977 1.00 90.00 154 ARG A N 1
ATOM 1182 C CA . ARG A 1 154 ? 13.399 -4.490 2.287 1.00 90.00 154 ARG A CA 1
ATOM 1183 C C . ARG A 1 154 ? 12.315 -3.894 3.184 1.00 90.00 154 ARG A C 1
ATOM 1185 O O . ARG A 1 154 ? 12.553 -3.769 4.389 1.00 90.00 154 ARG A O 1
ATOM 1192 N N . LYS A 1 155 ? 11.138 -3.527 2.656 1.00 89.69 155 LYS A N 1
ATOM 1193 C CA . LYS A 1 155 ? 10.033 -3.033 3.493 1.00 89.69 155 LYS A CA 1
ATOM 1194 C C . LYS 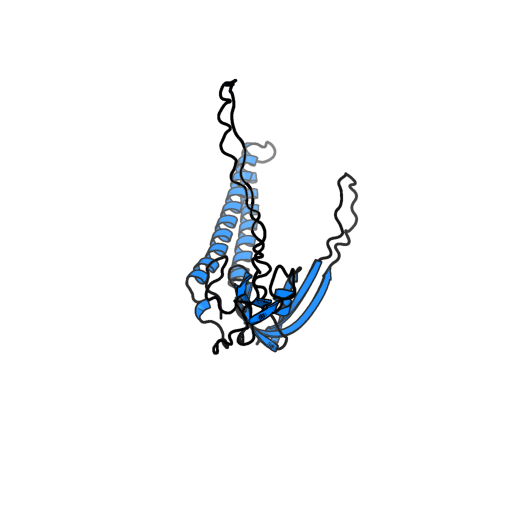A 1 155 ? 9.569 -4.151 4.429 1.00 89.69 155 LYS A C 1
ATOM 1196 O O . LYS A 1 155 ? 9.123 -5.209 3.993 1.00 89.69 155 LYS A O 1
ATOM 1201 N N . ARG A 1 156 ? 9.658 -3.898 5.735 1.00 91.44 156 ARG A N 1
ATOM 1202 C CA . ARG A 1 156 ? 9.232 -4.837 6.778 1.00 91.44 156 ARG A CA 1
ATOM 1203 C C . ARG A 1 156 ? 7.905 -4.415 7.382 1.00 91.44 156 ARG A C 1
ATOM 1205 O O . ARG A 1 156 ? 7.633 -3.220 7.523 1.00 91.44 156 ARG A O 1
ATOM 1212 N N . ASN A 1 157 ? 7.120 -5.415 7.767 1.00 94.19 157 ASN A N 1
ATOM 1213 C CA . ASN A 1 157 ? 5.968 -5.203 8.627 1.00 94.19 157 ASN A CA 1
ATOM 1214 C C . ASN A 1 157 ? 6.437 -4.598 9.953 1.00 94.19 157 ASN A C 1
ATOM 1216 O O . ASN A 1 157 ? 7.554 -4.862 10.410 1.00 94.19 157 ASN A O 1
ATOM 1220 N N . TRP A 1 158 ? 5.588 -3.779 10.550 1.00 96.88 158 TRP A N 1
ATOM 1221 C CA . TRP A 1 158 ? 5.825 -3.214 11.869 1.00 96.88 158 TRP A CA 1
ATOM 1222 C C . TRP A 1 158 ? 4.494 -3.031 12.579 1.00 96.88 158 TRP A C 1
ATOM 1224 O O . TRP A 1 158 ? 3.475 -2.772 11.937 1.00 96.88 158 TRP A O 1
ATOM 1234 N N . ASP A 1 159 ? 4.540 -3.142 13.897 1.00 98.00 159 ASP A N 1
ATOM 1235 C CA . ASP A 1 159 ? 3.411 -2.888 14.777 1.00 98.00 159 ASP A CA 1
ATOM 1236 C C . ASP A 1 159 ? 3.654 -1.561 15.500 1.00 98.00 159 ASP A C 1
ATOM 1238 O O . ASP A 1 159 ? 4.799 -1.110 15.635 1.00 98.00 159 ASP A O 1
ATOM 1242 N N . GLY A 1 160 ? 2.579 -0.883 15.880 1.00 97.75 160 GLY A N 1
ATOM 1243 C CA . GLY A 1 160 ? 2.668 0.417 16.528 1.00 97.75 160 GLY A CA 1
ATOM 1244 C C . GLY A 1 160 ? 1.316 0.973 16.926 1.00 97.75 160 GLY A C 1
ATOM 1245 O O . GLY A 1 160 ? 0.292 0.307 16.796 1.00 97.75 160 GLY A O 1
ATOM 1246 N N . VAL A 1 161 ? 1.308 2.214 17.395 1.00 98.44 161 VAL A N 1
ATOM 1247 C CA . VAL A 1 161 ? 0.107 2.890 17.899 1.00 98.44 161 VAL A CA 1
ATOM 1248 C C . VAL A 1 161 ? -0.149 4.197 17.166 1.00 98.44 161 VAL A C 1
ATOM 1250 O O . VAL A 1 161 ? 0.791 4.904 16.788 1.00 98.44 161 VAL A O 1
ATOM 1253 N N . VAL A 1 162 ? -1.421 4.541 16.972 1.00 98.38 162 VAL A N 1
ATOM 1254 C CA . VAL A 1 162 ? -1.825 5.867 16.490 1.00 98.38 162 VAL A CA 1
ATOM 1255 C C . VAL A 1 162 ? -1.583 6.884 17.602 1.00 98.38 162 VAL A C 1
ATOM 1257 O O . VAL A 1 162 ? -2.220 6.824 18.650 1.00 98.38 162 VAL A O 1
ATOM 1260 N N . VAL A 1 163 ? -0.678 7.836 17.374 1.00 98.19 163 VAL A N 1
ATOM 1261 C CA . VAL A 1 163 ? -0.303 8.845 18.384 1.00 98.19 163 VAL A CA 1
ATOM 1262 C C . VAL A 1 163 ? -0.936 10.205 18.138 1.00 98.19 163 VAL A C 1
ATOM 1264 O O . VAL A 1 163 ? -1.119 10.971 19.074 1.00 98.19 163 VAL A O 1
ATOM 1267 N N . ASN A 1 164 ? -1.227 10.541 16.881 1.00 97.50 164 ASN A N 1
ATOM 1268 C CA . ASN A 1 164 ? -1.817 11.825 16.522 1.00 97.50 164 ASN A CA 1
ATOM 1269 C C . ASN A 1 164 ? -2.458 11.749 15.132 1.00 97.50 164 ASN A C 1
ATOM 1271 O O . ASN A 1 164 ? -2.145 10.872 14.325 1.00 97.50 164 ASN A O 1
ATOM 1275 N N . LYS A 1 165 ? -3.326 12.707 14.824 1.00 97.62 165 LYS A N 1
ATOM 1276 C CA . LYS A 1 165 ? -4.018 12.853 13.552 1.00 97.62 165 LYS A CA 1
ATOM 1277 C C . LYS A 1 165 ? -4.059 14.330 13.167 1.00 97.62 165 LYS A C 1
ATOM 1279 O O . LYS A 1 165 ? -4.417 15.176 13.975 1.00 97.62 165 LYS A O 1
ATOM 1284 N N . THR A 1 166 ? -3.720 14.650 11.923 1.00 96.12 166 THR A N 1
ATOM 1285 C CA . THR A 1 166 ? -3.714 16.031 11.415 1.00 96.12 166 THR A CA 1
ATOM 1286 C C . THR A 1 166 ? -4.479 16.126 10.101 1.00 96.12 166 THR A C 1
ATOM 1288 O O . THR A 1 166 ? -4.393 15.219 9.274 1.00 96.12 166 THR A O 1
ATOM 1291 N N . LYS A 1 167 ? -5.186 17.237 9.884 1.00 94.94 167 LYS A N 1
ATOM 1292 C CA . LYS A 1 167 ? -5.836 17.588 8.614 1.00 94.94 167 LYS A CA 1
ATOM 1293 C C . LYS A 1 167 ? -5.283 18.929 8.134 1.00 94.94 167 LYS A C 1
ATOM 1295 O O . LYS A 1 167 ? -5.174 19.852 8.937 1.00 94.94 167 LYS A O 1
ATOM 1300 N N . LYS A 1 168 ? -4.895 19.025 6.866 1.00 91.50 168 LYS A N 1
ATOM 1301 C CA . LYS A 1 168 ? -4.407 20.260 6.243 1.00 91.50 168 LYS A CA 1
ATOM 1302 C C . LYS A 1 168 ? -5.141 20.484 4.928 1.00 91.50 168 LYS A C 1
ATOM 1304 O O . LYS A 1 168 ? -5.329 19.541 4.164 1.00 91.50 168 LYS A O 1
ATOM 1309 N N . VAL A 1 169 ? -5.539 21.726 4.686 1.00 87.69 169 VAL A N 1
ATOM 1310 C CA . VAL A 1 169 ? -6.054 22.164 3.388 1.00 87.69 169 VAL A CA 1
ATOM 1311 C C . VAL A 1 169 ? -4.847 22.395 2.482 1.00 87.69 169 VAL A C 1
ATOM 1313 O O . VAL A 1 169 ? -3.935 23.121 2.872 1.00 87.69 169 VAL A O 1
ATOM 1316 N N . HIS A 1 170 ? -4.821 21.766 1.313 1.00 77.50 170 HIS A N 1
ATOM 1317 C CA . HIS A 1 170 ? -3.884 22.091 0.245 1.00 77.50 170 HIS A CA 1
ATOM 1318 C C . HIS A 1 170 ? -4.642 22.918 -0.794 1.00 77.50 170 HIS A C 1
ATOM 1320 O O . HIS A 1 170 ? -5.708 22.498 -1.256 1.00 77.50 170 HIS A O 1
ATOM 1326 N N . ARG A 1 171 ? -4.141 24.120 -1.073 1.00 71.44 171 ARG A N 1
ATOM 1327 C CA . ARG A 1 171 ? -4.592 24.943 -2.191 1.00 71.44 171 ARG A CA 1
ATOM 1328 C C . ARG A 1 171 ? -3.532 24.806 -3.272 1.00 71.44 171 ARG A C 1
ATOM 1330 O O . ARG A 1 171 ? -2.356 24.987 -2.965 1.00 71.44 171 ARG A O 1
ATOM 1337 N N . ASP A 1 172 ? -3.964 24.421 -4.465 1.00 63.84 172 ASP A N 1
ATOM 1338 C CA . ASP A 1 172 ? -3.159 24.541 -5.674 1.00 63.84 172 ASP A CA 1
ATOM 1339 C C . ASP A 1 172 ? -3.140 26.044 -5.995 1.00 63.84 172 ASP A C 1
ATOM 1341 O O . ASP A 1 172 ? -4.058 26.568 -6.627 1.00 63.84 172 ASP A O 1
ATOM 1345 N N . ASP A 1 173 ? -2.198 26.767 -5.392 1.00 55.53 173 ASP A N 1
ATOM 1346 C CA . ASP A 1 173 ? -1.857 28.118 -5.821 1.00 55.53 173 ASP A CA 1
ATOM 1347 C C . ASP A 1 173 ? -0.767 27.917 -6.881 1.00 55.53 173 ASP A C 1
ATOM 1349 O O . ASP A 1 173 ? 0.370 27.593 -6.539 1.00 55.53 173 ASP A O 1
ATOM 1353 N N . ASP A 1 174 ? -1.172 27.950 -8.154 1.00 50.97 174 ASP A N 1
ATOM 1354 C CA . ASP A 1 174 ? -0.285 27.757 -9.302 1.00 50.97 174 ASP A CA 1
ATOM 1355 C C . ASP A 1 174 ? 0.827 28.815 -9.294 1.00 50.97 174 ASP A C 1
ATOM 1357 O O . ASP A 1 174 ? 0.558 30.021 -9.287 1.00 50.97 174 ASP A O 1
ATOM 1361 N N . ASP A 1 175 ? 2.068 28.324 -9.307 1.00 48.62 175 ASP A N 1
ATOM 1362 C CA . ASP A 1 175 ? 3.232 29.068 -9.766 1.00 48.62 175 ASP A CA 1
ATOM 1363 C C . ASP A 1 175 ? 3.025 29.457 -11.240 1.00 48.62 175 ASP A C 1
ATOM 1365 O O . ASP A 1 175 ? 2.688 28.633 -12.092 1.00 48.62 175 ASP A O 1
ATOM 1369 N N . ASP A 1 176 ? 3.206 30.753 -11.470 1.00 55.94 176 ASP A N 1
ATOM 1370 C CA . ASP A 1 176 ? 3.721 31.428 -12.659 1.00 55.94 176 ASP A CA 1
ATOM 1371 C C . ASP A 1 176 ? 4.256 30.495 -13.769 1.00 55.94 176 ASP A C 1
ATOM 1373 O O . ASP A 1 176 ? 5.357 29.964 -13.653 1.00 55.94 176 ASP A O 1
ATOM 1377 N N . ASP A 1 177 ? 3.509 30.327 -14.868 1.00 47.09 177 ASP A N 1
ATOM 1378 C CA . ASP A 1 177 ? 4.129 30.489 -16.185 1.00 47.09 177 ASP A CA 1
ATOM 1379 C C . ASP A 1 177 ? 3.131 30.716 -17.331 1.00 47.09 177 ASP A C 1
ATOM 1381 O O . ASP A 1 177 ? 2.038 30.147 -17.427 1.00 47.09 177 ASP A O 1
ATOM 1385 N N . ASN A 1 178 ? 3.558 31.599 -18.223 1.00 55.56 178 ASN A N 1
ATOM 1386 C CA . ASN A 1 178 ? 2.813 32.172 -19.329 1.00 55.56 178 ASN A CA 1
ATOM 1387 C C . ASN A 1 178 ? 2.538 31.158 -20.449 1.00 55.56 178 ASN A C 1
ATOM 1389 O O . ASN A 1 178 ? 3.402 30.912 -21.286 1.00 55.56 178 ASN A O 1
ATOM 1393 N N . ASN A 1 179 ? 1.295 30.688 -20.583 1.00 46.00 179 ASN A N 1
ATOM 1394 C CA . ASN A 1 179 ? 0.704 30.508 -21.913 1.00 46.00 179 ASN A CA 1
ATOM 1395 C C . ASN A 1 179 ? -0.827 30.566 -21.855 1.00 46.00 179 ASN A C 1
ATOM 1397 O O . ASN A 1 179 ? -1.521 29.583 -21.589 1.00 46.00 179 ASN A O 1
ATOM 1401 N N . ALA A 1 180 ? -1.358 31.758 -22.112 1.00 52.59 180 ALA A N 1
ATOM 1402 C CA . ALA A 1 180 ? -2.777 31.975 -22.301 1.00 52.59 180 ALA A CA 1
ATOM 1403 C C . ALA A 1 180 ? -3.223 31.367 -23.636 1.00 52.59 180 ALA A C 1
ATOM 1405 O O . ALA A 1 180 ? -3.071 31.980 -24.688 1.00 52.59 180 ALA A O 1
ATOM 1406 N N . THR A 1 181 ? -3.859 30.195 -23.607 1.00 36.59 181 THR A N 1
ATOM 1407 C CA . THR A 1 181 ? -4.847 29.831 -24.632 1.00 36.59 181 THR A CA 1
ATOM 1408 C C . THR A 1 181 ? -5.941 28.940 -24.036 1.00 36.59 181 THR A C 1
ATOM 1410 O O . THR A 1 181 ? -5.778 27.740 -23.869 1.00 36.59 181 THR A O 1
ATOM 1413 N N . ILE A 1 182 ? -7.065 29.587 -23.708 1.00 49.09 182 ILE A N 1
ATOM 1414 C CA . ILE A 1 182 ? -8.444 29.126 -23.948 1.00 49.09 182 ILE A CA 1
ATOM 1415 C C . ILE A 1 182 ? -8.746 27.655 -23.585 1.00 49.09 182 ILE A C 1
ATOM 1417 O O . ILE A 1 182 ? -8.589 26.746 -24.389 1.00 49.09 182 ILE A O 1
ATOM 1421 N N . THR A 1 183 ? -9.317 27.423 -22.396 1.00 36.59 183 THR A N 1
ATOM 1422 C CA . THR A 1 183 ? -10.754 27.102 -22.220 1.00 36.59 183 THR A CA 1
ATOM 1423 C C . THR A 1 183 ? -11.113 26.850 -20.738 1.00 36.59 183 THR A C 1
ATOM 1425 O O . THR A 1 183 ? -10.682 25.886 -20.127 1.00 36.59 183 THR A O 1
ATOM 1428 N N . VAL A 1 184 ? -11.988 27.713 -20.202 1.00 45.31 184 VAL A N 1
ATOM 1429 C CA . VAL A 1 184 ? -13.238 27.340 -19.501 1.00 45.31 184 VAL A CA 1
ATOM 1430 C C . VAL A 1 184 ? -13.153 26.571 -18.153 1.00 45.31 184 VAL A C 1
ATOM 1432 O O . VAL A 1 184 ? -12.870 25.384 -18.087 1.00 45.31 184 VAL A O 1
ATOM 1435 N N . TYR A 1 185 ? -13.551 27.271 -17.076 1.00 45.34 185 TYR A N 1
ATOM 1436 C CA . TYR A 1 185 ? -13.972 26.792 -15.740 1.00 45.34 185 TYR A CA 1
ATOM 1437 C C . TYR A 1 185 ? -13.153 25.666 -15.077 1.00 45.34 185 TYR A C 1
ATOM 1439 O O . TYR A 1 185 ? -13.628 24.538 -14.948 1.00 45.34 185 TYR A O 1
ATOM 1447 N N . ILE A 1 186 ? -12.003 25.984 -14.479 1.00 48.41 186 ILE A N 1
ATOM 1448 C CA . ILE A 1 186 ? -11.428 25.122 -13.434 1.00 48.41 186 ILE A CA 1
ATOM 1449 C C . ILE A 1 186 ? -11.443 25.898 -12.122 1.00 48.41 186 ILE A C 1
ATOM 1451 O O . ILE A 1 186 ? -10.560 26.693 -11.816 1.00 48.41 186 ILE A O 1
ATOM 1455 N N . GLY A 1 187 ? -12.508 25.695 -11.344 1.00 48.09 187 GLY A N 1
ATOM 1456 C CA . GLY A 1 187 ? -12.532 26.116 -9.949 1.00 48.09 187 GLY A CA 1
ATOM 1457 C C . GLY A 1 187 ? -11.333 25.511 -9.217 1.00 48.09 187 GLY A C 1
ATOM 1458 O O . GLY A 1 187 ? -11.108 24.304 -9.307 1.00 48.09 187 GLY A O 1
ATOM 1459 N N . ARG A 1 188 ? -10.573 26.355 -8.509 1.00 57.84 188 ARG A N 1
ATOM 1460 C CA . ARG A 1 188 ? -9.428 25.974 -7.665 1.00 57.84 188 ARG A CA 1
ATOM 1461 C C . ARG A 1 188 ? -9.737 24.687 -6.889 1.00 57.84 188 ARG A C 1
ATOM 1463 O O . ARG A 1 188 ? -10.620 24.679 -6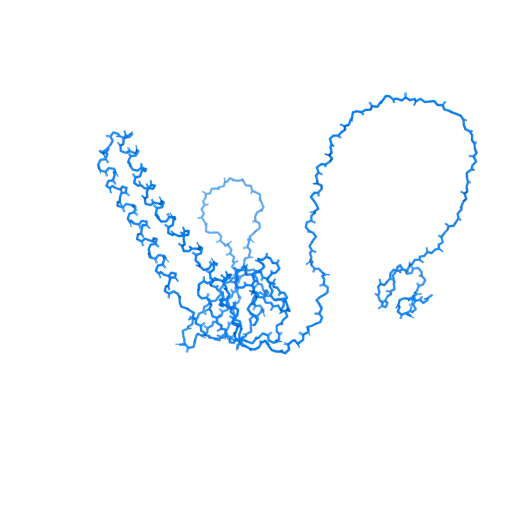.024 1.00 57.84 188 ARG A O 1
ATOM 1470 N N . LYS A 1 189 ? -9.042 23.586 -7.191 1.00 66.19 189 LYS A N 1
ATOM 1471 C CA . LYS A 1 189 ? -9.263 22.298 -6.518 1.00 66.19 189 LYS A CA 1
ATOM 1472 C C . LYS A 1 189 ? -8.652 22.352 -5.122 1.00 66.19 189 LYS A C 1
ATOM 1474 O O . LYS A 1 189 ? -7.479 22.094 -4.911 1.00 66.19 189 LYS A O 1
ATOM 1479 N N . THR A 1 190 ? -9.470 22.685 -4.131 1.00 75.25 190 THR A N 1
ATOM 1480 C CA . THR A 1 190 ? -9.052 22.585 -2.729 1.00 75.25 190 THR A CA 1
ATOM 1481 C C . THR A 1 190 ? -9.023 21.113 -2.319 1.00 75.25 190 THR A C 1
ATOM 1483 O O . THR A 1 190 ? -10.073 20.472 -2.243 1.00 75.25 190 THR A O 1
ATOM 1486 N N . THR A 1 191 ? -7.839 20.573 -2.029 1.00 82.75 191 THR A N 1
ATOM 1487 C CA . THR A 1 191 ? -7.670 19.168 -1.632 1.00 82.75 191 THR A CA 1
ATOM 1488 C C . THR A 1 191 ? -7.423 19.054 -0.128 1.00 82.75 191 THR A C 1
ATOM 1490 O O . THR A 1 191 ? -6.514 19.669 0.429 1.00 82.75 191 THR A O 1
ATOM 1493 N N . MET A 1 192 ? -8.226 18.243 0.567 1.00 88.00 192 MET A N 1
ATOM 1494 C CA . MET A 1 192 ? -8.060 17.982 1.999 1.00 88.00 192 MET A CA 1
ATOM 1495 C C . MET A 1 192 ? -7.078 16.839 2.221 1.00 88.00 192 MET A C 1
ATOM 1497 O O . MET A 1 192 ? -7.394 15.677 1.967 1.00 88.00 192 MET A O 1
ATOM 1501 N N . ARG A 1 193 ? -5.899 17.153 2.760 1.00 93.69 193 ARG A N 1
ATOM 1502 C CA . ARG A 1 193 ? -4.875 16.168 3.112 1.00 93.69 193 ARG A CA 1
ATOM 1503 C C . ARG A 1 193 ? -5.028 15.738 4.566 1.00 93.69 193 ARG A C 1
ATOM 1505 O O . ARG A 1 193 ? -4.827 16.519 5.498 1.00 93.69 193 ARG A O 1
ATOM 1512 N N . TYR A 1 194 ? -5.338 14.466 4.766 1.00 95.38 194 TYR A N 1
ATOM 1513 C CA . TYR A 1 194 ? -5.410 13.825 6.072 1.00 95.38 194 TYR A CA 1
ATOM 1514 C C . TYR A 1 194 ? -4.115 13.064 6.346 1.00 95.38 194 TYR A C 1
ATOM 1516 O O . TYR A 1 194 ? -3.528 12.446 5.459 1.00 95.38 194 TYR A O 1
ATOM 1524 N N . THR A 1 195 ? -3.632 13.114 7.582 1.00 97.25 195 THR A N 1
ATOM 1525 C CA . THR A 1 195 ? -2.443 12.376 8.011 1.00 97.25 195 THR A CA 1
ATOM 1526 C C . THR A 1 195 ? -2.692 11.721 9.355 1.00 97.25 195 THR A C 1
ATOM 1528 O O . THR A 1 195 ? -3.065 12.385 10.321 1.00 97.25 195 THR A O 1
ATOM 1531 N N . ILE A 1 196 ? -2.440 10.420 9.421 1.00 98.12 196 ILE A N 1
ATOM 1532 C CA . ILE A 1 196 ? -2.407 9.650 10.661 1.00 98.12 196 ILE A CA 1
ATOM 1533 C C . ILE A 1 196 ? -0.940 9.445 11.024 1.00 98.12 196 ILE A C 1
ATOM 1535 O O . ILE A 1 196 ? -0.152 8.966 10.204 1.00 98.12 196 ILE A O 1
ATOM 1539 N N . HIS A 1 197 ? -0.568 9.836 12.237 1.00 98.12 197 HIS A N 1
ATOM 1540 C CA . HIS A 1 197 ? 0.777 9.671 12.772 1.00 98.12 197 HIS A CA 1
ATOM 1541 C C . HIS A 1 197 ? 0.801 8.450 13.678 1.00 98.12 197 HIS A C 1
ATOM 1543 O O . HIS A 1 197 ? -0.009 8.333 14.600 1.00 98.12 197 HIS A O 1
ATOM 1549 N N . PHE A 1 198 ? 1.768 7.573 13.441 1.00 98.31 198 PHE A N 1
ATOM 1550 C CA . PHE A 1 198 ? 2.002 6.390 14.253 1.00 98.31 198 PHE A CA 1
ATOM 1551 C C . PHE A 1 198 ? 3.372 6.458 14.909 1.00 98.31 198 PHE A C 1
ATOM 1553 O O . PHE A 1 198 ? 4.308 7.076 14.387 1.00 98.31 198 PHE A O 1
ATOM 1560 N N . ARG A 1 199 ? 3.501 5.755 16.025 1.00 98.25 199 ARG A N 1
ATOM 1561 C CA . ARG A 1 199 ? 4.782 5.391 16.619 1.00 98.25 199 ARG A CA 1
ATOM 1562 C C . ARG A 1 199 ? 4.897 3.880 16.543 1.00 98.25 199 ARG A C 1
ATOM 1564 O O . ARG A 1 199 ? 4.036 3.193 17.085 1.00 98.25 199 ARG A O 1
ATOM 1571 N N . ASP A 1 200 ? 5.891 3.389 15.806 1.00 96.50 200 ASP A N 1
ATOM 1572 C CA . ASP A 1 200 ? 6.162 1.953 15.784 1.00 96.50 200 ASP A CA 1
ATOM 1573 C C . ASP A 1 200 ? 6.712 1.488 17.139 1.00 96.50 200 ASP A C 1
ATOM 1575 O O . ASP A 1 200 ? 7.185 2.300 17.937 1.00 96.50 200 ASP A O 1
ATOM 1579 N N . ASP A 1 201 ? 6.642 0.185 17.403 1.00 96.69 201 ASP A N 1
ATOM 1580 C CA . ASP A 1 201 ? 7.097 -0.416 18.665 1.00 96.69 201 ASP A CA 1
ATOM 1581 C C . ASP A 1 201 ? 8.605 -0.207 18.916 1.00 96.69 201 ASP A C 1
ATOM 1583 O O . ASP A 1 201 ? 9.088 -0.386 20.028 1.00 96.69 201 ASP A O 1
ATOM 1587 N N . ARG A 1 202 ? 9.361 0.212 17.892 1.00 95.44 202 ARG A N 1
ATOM 1588 C CA . ARG A 1 202 ? 10.782 0.583 17.987 1.00 95.44 202 ARG A CA 1
ATOM 1589 C C . ARG A 1 202 ? 10.974 2.085 18.238 1.00 95.44 202 ARG A C 1
ATOM 1591 O O . ARG A 1 202 ? 12.091 2.583 18.151 1.00 95.44 202 ARG A O 1
ATOM 1598 N N . GLY A 1 203 ? 9.893 2.826 18.481 1.00 94.25 203 GLY A N 1
ATOM 1599 C CA . GLY A 1 203 ? 9.887 4.267 18.729 1.00 94.25 203 GLY A CA 1
ATOM 1600 C C . GLY A 1 203 ? 9.944 5.145 17.473 1.00 94.25 203 GLY A C 1
ATOM 1601 O O . GLY A 1 203 ? 9.816 6.370 17.575 1.00 94.25 203 GLY A O 1
ATOM 1602 N N . LYS A 1 204 ? 10.085 4.575 16.271 1.00 96.50 204 LYS A N 1
ATOM 1603 C CA . LYS A 1 204 ? 10.200 5.352 15.033 1.00 96.50 204 LYS A CA 1
ATOM 1604 C C . LYS A 1 204 ? 8.835 5.885 14.592 1.00 96.50 204 LYS A C 1
ATOM 1606 O O . LYS A 1 204 ? 7.836 5.171 14.497 1.00 96.50 204 LYS A O 1
ATOM 1611 N N . LYS A 1 205 ? 8.803 7.184 14.279 1.00 97.44 205 LYS A N 1
ATOM 1612 C CA . LYS A 1 205 ? 7.610 7.883 13.782 1.00 97.44 205 LYS A CA 1
ATOM 1613 C C . LYS A 1 205 ? 7.283 7.434 12.353 1.00 97.44 205 LYS A C 1
ATOM 1615 O O . LYS A 1 205 ? 8.161 7.391 11.489 1.00 97.44 205 LYS A O 1
ATOM 1620 N N . ARG A 1 206 ? 6.011 7.131 12.090 1.00 96.94 206 ARG A N 1
ATOM 1621 C CA . ARG A 1 206 ? 5.470 6.753 10.773 1.00 96.94 206 ARG A CA 1
ATOM 1622 C C . ARG A 1 206 ? 4.260 7.619 10.447 1.00 96.94 206 ARG A C 1
ATOM 1624 O O . ARG A 1 206 ? 3.602 8.131 11.348 1.00 96.94 206 ARG A O 1
ATOM 1631 N N . ARG A 1 207 ? 3.952 7.780 9.161 1.00 96.31 207 ARG A N 1
ATOM 1632 C CA . ARG A 1 207 ? 2.807 8.573 8.699 1.00 96.31 207 ARG A CA 1
ATOM 1633 C C . ARG A 1 207 ? 2.032 7.810 7.638 1.00 96.31 207 ARG A C 1
ATOM 1635 O O . ARG A 1 207 ? 2.647 7.163 6.796 1.00 96.31 207 ARG A O 1
ATOM 1642 N N . TYR A 1 208 ? 0.712 7.935 7.667 1.00 96.06 208 TYR A N 1
ATOM 1643 C CA . TYR A 1 208 ? -0.173 7.521 6.584 1.00 96.06 208 TYR A CA 1
ATOM 1644 C C . TYR A 1 208 ? -0.934 8.742 6.089 1.00 96.06 208 TYR A C 1
ATOM 1646 O O . TYR A 1 208 ? -1.690 9.347 6.849 1.00 96.06 208 TYR A O 1
ATOM 1654 N N . VAL A 1 209 ? -0.677 9.122 4.840 1.00 94.69 209 VAL A N 1
ATOM 1655 C CA . VAL A 1 209 ? -1.224 10.322 4.204 1.00 94.69 209 VAL A CA 1
ATOM 1656 C C . VAL A 1 209 ? -2.193 9.898 3.110 1.00 94.69 209 VAL A C 1
ATOM 1658 O O . VAL A 1 209 ? -1.899 8.979 2.346 1.00 94.69 209 VAL A O 1
ATOM 1661 N N . PHE A 1 210 ? -3.347 10.549 3.053 1.00 93.06 210 PHE A N 1
ATOM 1662 C CA . PHE A 1 210 ? -4.346 10.356 2.006 1.00 93.06 210 PHE A CA 1
ATOM 1663 C C . PHE A 1 210 ? -5.191 11.620 1.855 1.00 93.06 210 PHE A C 1
ATOM 1665 O O . PHE A 1 210 ? -5.260 12.455 2.759 1.00 93.06 210 PHE A O 1
ATOM 1672 N N . GLU A 1 211 ? -5.824 11.759 0.699 1.00 92.81 211 GLU A N 1
ATOM 1673 C CA . GLU A 1 211 ? -6.524 12.975 0.296 1.00 92.81 211 GLU A CA 1
ATOM 1674 C C . GLU A 1 211 ? -8.019 12.710 0.143 1.00 92.81 211 GLU A C 1
ATOM 1676 O O . GLU A 1 211 ? -8.419 11.634 -0.300 1.00 92.81 211 GLU A O 1
ATOM 1681 N N . ASN A 1 212 ? -8.840 13.681 0.551 1.00 91.38 212 ASN A N 1
ATOM 1682 C CA . ASN A 1 212 ? -10.295 13.693 0.373 1.00 91.38 212 ASN A CA 1
ATOM 1683 C C . ASN A 1 212 ? -11.032 12.435 0.888 1.00 91.38 212 ASN A C 1
ATOM 1685 O O . ASN A 1 212 ? -12.103 12.095 0.393 1.00 91.38 212 ASN A O 1
ATOM 1689 N N . ASP A 1 213 ? -10.491 11.754 1.907 1.00 93.12 213 ASP A N 1
ATOM 1690 C CA . ASP A 1 213 ? -11.093 10.551 2.502 1.00 93.12 213 ASP A CA 1
ATOM 1691 C C . ASP A 1 213 ? -11.289 10.709 4.024 1.00 93.12 213 ASP A C 1
ATOM 1693 O O . ASP A 1 213 ? -10.527 10.162 4.831 1.00 93.12 213 ASP A O 1
ATOM 1697 N N . PRO A 1 214 ? -12.305 11.480 4.457 1.00 94.06 214 PRO A N 1
ATOM 1698 C CA . PRO A 1 214 ? -12.591 11.670 5.876 1.00 94.06 214 PRO A CA 1
ATOM 1699 C C . PRO A 1 214 ? -13.026 10.373 6.568 1.00 94.06 214 PRO A C 1
ATOM 1701 O O . PRO A 1 214 ? -12.823 10.231 7.772 1.00 94.06 214 PRO A O 1
ATOM 1704 N N . VAL A 1 215 ? -13.592 9.408 5.837 1.00 95.12 215 VAL A N 1
ATOM 1705 C CA . VAL A 1 215 ? -14.052 8.143 6.423 1.00 95.12 215 VAL A CA 1
ATOM 1706 C C . VAL A 1 215 ? -12.862 7.311 6.884 1.00 95.12 215 VAL A C 1
ATOM 1708 O O . VAL A 1 215 ? -12.835 6.857 8.028 1.00 95.12 215 VAL A O 1
ATOM 1711 N N . ARG A 1 216 ? -11.821 7.182 6.051 1.00 95.12 216 ARG A N 1
ATOM 1712 C CA . ARG A 1 216 ? -10.576 6.519 6.455 1.00 95.12 216 ARG A CA 1
ATOM 1713 C C . ARG A 1 216 ? -9.879 7.263 7.585 1.00 95.12 216 ARG A C 1
ATOM 1715 O O . ARG A 1 216 ? -9.325 6.623 8.474 1.00 95.12 216 ARG A O 1
ATOM 1722 N N . PHE A 1 217 ? -9.930 8.594 7.593 1.00 96.00 217 PHE A N 1
ATOM 1723 C CA . PHE A 1 217 ? -9.418 9.375 8.718 1.00 96.00 217 PHE A CA 1
ATOM 1724 C C . PHE A 1 217 ? -10.160 9.056 10.014 1.00 96.00 217 PHE A C 1
ATOM 1726 O O . PHE A 1 217 ? -9.514 8.843 11.034 1.00 96.00 217 PHE A O 1
ATOM 1733 N N . ASN A 1 218 ? -11.489 8.984 9.988 1.00 95.81 218 ASN A N 1
ATOM 1734 C CA . ASN A 1 218 ? -12.318 8.725 11.166 1.00 95.81 218 ASN A CA 1
ATOM 1735 C C . ASN A 1 218 ? -12.292 7.261 11.625 1.00 95.81 218 ASN A C 1
ATOM 1737 O O . ASN A 1 218 ? -12.578 6.990 12.784 1.00 95.81 218 ASN A O 1
ATOM 1741 N N . TYR A 1 219 ? -11.907 6.326 10.760 1.00 95.94 219 TYR A N 1
ATOM 1742 C CA . TYR A 1 219 ? -11.777 4.910 11.109 1.00 95.94 219 TYR A CA 1
ATOM 1743 C C . TYR A 1 219 ? -10.673 4.625 12.144 1.00 95.94 219 TYR A C 1
ATOM 1745 O O . TYR A 1 219 ? -10.824 3.741 12.989 1.00 95.94 219 TYR A O 1
ATOM 1753 N N . PHE A 1 220 ? -9.575 5.384 12.109 1.00 96.38 220 PHE A N 1
ATOM 1754 C CA . PHE A 1 220 ? -8.494 5.269 13.090 1.00 96.38 220 PHE A CA 1
ATOM 1755 C C . PHE A 1 220 ? -8.693 6.255 14.241 1.00 96.38 220 PHE A C 1
ATOM 1757 O O . PHE A 1 220 ? -8.858 7.458 14.015 1.00 96.38 220 PHE A O 1
ATOM 1764 N N . GLN A 1 221 ? -8.608 5.768 15.470 1.00 96.38 221 GLN A N 1
ATOM 1765 C CA . GLN A 1 221 ? -8.644 6.557 16.696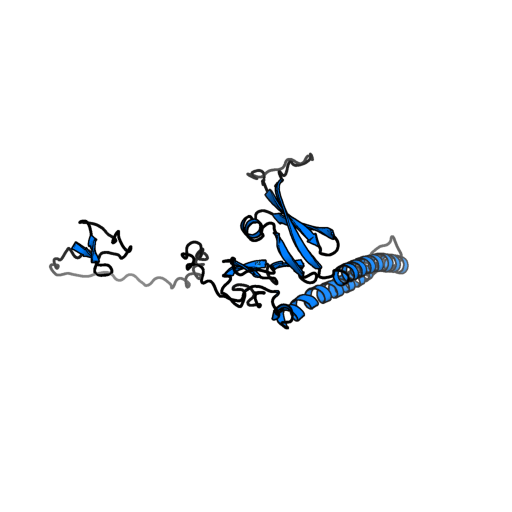 1.00 96.38 221 GLN A CA 1
ATOM 1766 C C . GLN A 1 221 ? -7.251 6.648 17.319 1.00 96.38 221 GLN A C 1
ATOM 1768 O O . GLN A 1 221 ? -6.412 5.764 17.146 1.00 96.38 221 GLN A O 1
ATOM 1773 N N . VAL A 1 222 ? -6.977 7.747 18.025 1.00 97.44 222 VAL A N 1
ATOM 1774 C CA . VAL A 1 222 ? -5.740 7.867 18.810 1.00 97.44 222 VAL A CA 1
ATOM 1775 C C . VAL A 1 222 ? -5.750 6.787 19.892 1.00 97.44 222 VAL A C 1
ATOM 1777 O O . VAL A 1 222 ? -6.767 6.582 20.546 1.00 97.44 222 VAL A O 1
ATOM 1780 N N . GLY A 1 223 ? -4.629 6.082 20.047 1.00 96.88 223 GLY A N 1
ATOM 1781 C CA . GLY A 1 223 ? -4.510 4.915 20.923 1.00 96.88 223 GLY A CA 1
ATOM 1782 C C . GLY A 1 223 ? -4.748 3.569 20.231 1.00 96.88 223 GLY A C 1
ATOM 1783 O O . GLY A 1 223 ? -4.378 2.543 20.798 1.00 96.88 223 GLY A O 1
ATOM 1784 N N . ASP A 1 224 ? -5.277 3.538 19.001 1.00 97.88 224 ASP A N 1
ATOM 1785 C CA . ASP A 1 224 ? -5.439 2.278 18.269 1.00 97.88 224 ASP A CA 1
ATOM 1786 C C . ASP A 1 224 ? -4.076 1.611 18.034 1.00 97.88 224 ASP A C 1
ATOM 1788 O O . ASP A 1 224 ? -3.167 2.203 17.439 1.00 97.88 224 ASP A O 1
ATOM 1792 N N . ARG A 1 225 ? -3.950 0.346 18.453 1.00 97.88 225 ARG A N 1
ATOM 1793 C CA . ARG A 1 225 ? -2.834 -0.521 18.057 1.00 97.88 225 ARG A CA 1
ATOM 1794 C C . ARG A 1 225 ? -3.060 -0.987 16.622 1.00 97.88 225 ARG A C 1
ATOM 1796 O O . ARG A 1 225 ? -4.159 -1.413 16.268 1.00 97.88 225 ARG A O 1
ATOM 1803 N N . VAL A 1 226 ? -2.024 -0.909 15.795 1.00 97.75 226 VAL A N 1
ATOM 1804 C CA . VAL A 1 226 ? -2.074 -1.250 14.374 1.00 97.75 226 VAL A CA 1
ATOM 1805 C C . VAL A 1 226 ? -0.870 -2.081 13.946 1.00 97.75 226 VAL A C 1
ATOM 1807 O O . VAL A 1 226 ? 0.228 -1.932 14.482 1.00 97.75 226 VAL A O 1
ATOM 1810 N N . ARG A 1 227 ? -1.072 -2.883 12.903 1.00 97.50 227 ARG A N 1
ATOM 1811 C CA . ARG A 1 227 ? -0.029 -3.564 12.139 1.00 97.50 227 ARG A CA 1
ATOM 1812 C C . ARG A 1 227 ? 0.017 -3.018 10.725 1.00 97.50 227 ARG A C 1
ATOM 1814 O O . ARG A 1 227 ? -0.998 -2.948 10.033 1.00 97.50 227 ARG A O 1
ATOM 1821 N N . TYR A 1 228 ? 1.210 -2.656 10.282 1.00 97.00 228 TYR A N 1
ATOM 1822 C CA . TYR A 1 228 ? 1.480 -2.302 8.900 1.00 97.00 228 TYR A CA 1
ATOM 1823 C C . TYR A 1 228 ? 1.917 -3.529 8.103 1.00 97.00 228 TYR A C 1
ATOM 1825 O O . TYR A 1 228 ? 2.905 -4.191 8.434 1.00 97.00 228 TYR A O 1
ATOM 1833 N N . HIS A 1 229 ? 1.212 -3.785 7.005 1.00 94.69 229 HIS A N 1
ATOM 1834 C CA . HIS A 1 229 ? 1.495 -4.854 6.054 1.00 94.69 229 HIS A CA 1
ATOM 1835 C C . HIS A 1 229 ? 2.299 -4.300 4.877 1.00 94.69 229 HIS A C 1
ATOM 1837 O O . HIS A 1 229 ? 1.744 -3.818 3.889 1.00 94.69 229 HIS A O 1
ATOM 1843 N N . ALA A 1 230 ? 3.625 -4.383 4.965 1.00 91.44 230 ALA A N 1
ATOM 1844 C CA . ALA A 1 230 ? 4.560 -3.719 4.057 1.00 91.44 230 ALA A CA 1
ATOM 1845 C C . ALA A 1 230 ? 4.381 -4.078 2.581 1.00 91.44 230 ALA A C 1
ATOM 1847 O O . ALA A 1 230 ? 4.441 -3.204 1.721 1.00 91.44 230 ALA A O 1
ATOM 1848 N N . LYS A 1 231 ? 4.109 -5.351 2.280 1.00 87.00 231 LYS A N 1
ATOM 1849 C CA . LYS A 1 231 ? 3.968 -5.830 0.896 1.00 87.00 231 LYS A CA 1
ATOM 1850 C C . LYS A 1 231 ? 2.679 -5.355 0.204 1.00 87.00 231 LYS A C 1
ATOM 1852 O O . LYS A 1 231 ? 2.548 -5.529 -1.001 1.00 87.00 231 LYS A O 1
ATOM 1857 N N . MET A 1 232 ? 1.731 -4.780 0.947 1.00 87.94 232 MET A N 1
ATOM 1858 C CA . MET A 1 232 ? 0.476 -4.218 0.415 1.00 87.94 232 MET A CA 1
ATOM 1859 C C . MET A 1 232 ? 0.307 -2.732 0.743 1.00 87.94 232 MET A C 1
ATOM 1861 O O . MET A 1 232 ? -0.622 -2.087 0.257 1.00 87.94 232 MET A O 1
ATOM 1865 N N . GLU A 1 233 ? 1.201 -2.193 1.572 1.00 91.06 233 GLU A N 1
ATOM 1866 C CA . GLU A 1 233 ? 1.155 -0.831 2.092 1.00 91.06 233 GLU A CA 1
ATOM 1867 C C . GLU A 1 233 ? -0.202 -0.488 2.719 1.00 91.06 233 GLU A C 1
ATOM 1869 O O . GLU A 1 233 ? -0.779 0.574 2.481 1.00 91.06 233 GLU A O 1
ATOM 1874 N N . THR A 1 234 ? -0.733 -1.427 3.499 1.00 94.31 234 THR A N 1
ATOM 1875 C CA . THR A 1 234 ? -2.010 -1.285 4.198 1.00 94.31 234 THR A CA 1
ATOM 1876 C C . THR A 1 234 ? -1.838 -1.470 5.696 1.00 94.31 234 THR A C 1
ATOM 1878 O O . THR A 1 234 ? -0.825 -1.982 6.172 1.00 94.31 234 THR A O 1
ATOM 1881 N N . TYR A 1 235 ? -2.839 -1.017 6.440 1.00 96.00 235 TYR A N 1
ATOM 1882 C CA . TYR A 1 235 ? -2.851 -1.032 7.894 1.00 96.00 235 TYR A CA 1
ATOM 1883 C C . TYR A 1 235 ? -4.000 -1.910 8.370 1.00 96.00 235 TYR A C 1
ATOM 1885 O O . TYR A 1 235 ? -5.074 -1.918 7.769 1.00 96.00 235 TYR A O 1
ATOM 1893 N N . GLU A 1 236 ? -3.770 -2.635 9.452 1.00 96.25 236 GLU A N 1
ATOM 1894 C CA . GLU A 1 236 ? -4.764 -3.438 10.146 1.00 96.25 236 GLU A CA 1
ATOM 1895 C C . GLU A 1 236 ? -4.842 -2.973 11.601 1.00 96.25 236 GLU A C 1
ATOM 1897 O O . GLU A 1 236 ? -3.811 -2.854 12.260 1.00 96.25 236 GLU A O 1
ATOM 1902 N N . LYS A 1 237 ? -6.046 -2.696 12.106 1.00 96.88 237 LYS A N 1
ATOM 1903 C CA . LYS A 1 237 ? -6.265 -2.398 13.529 1.00 96.88 237 LYS A CA 1
ATOM 1904 C C . LYS A 1 237 ? -6.223 -3.687 14.350 1.00 96.88 237 LYS A C 1
ATOM 1906 O O . LYS A 1 237 ? -6.684 -4.719 13.885 1.00 96.88 237 LYS A O 1
ATOM 1911 N N . TYR A 1 238 ? -5.704 -3.641 15.567 1.00 96.12 238 TYR A N 1
ATOM 1912 C CA . TYR A 1 238 ? -5.727 -4.793 16.469 1.00 96.12 238 TYR A CA 1
ATOM 1913 C C . TYR A 1 238 ? -7.127 -5.016 17.052 1.00 96.12 238 TYR A C 1
ATOM 1915 O O . TYR A 1 238 ? -7.662 -6.114 16.970 1.00 96.12 238 TYR A O 1
ATOM 1923 N N . ASP A 1 239 ? -7.744 -3.973 17.607 1.00 95.19 239 ASP A N 1
ATOM 1924 C CA . ASP A 1 239 ? -9.112 -4.031 18.121 1.00 95.19 239 ASP A CA 1
ATOM 1925 C C . ASP A 1 239 ? -10.077 -3.414 17.106 1.00 95.19 239 ASP A C 1
ATOM 1927 O O . ASP A 1 239 ? -9.989 -2.228 16.780 1.00 95.19 239 ASP A O 1
ATOM 1931 N N . LYS A 1 240 ? -10.984 -4.247 16.597 1.00 93.88 240 LYS A N 1
ATOM 1932 C CA . LYS A 1 240 ? -12.040 -3.892 15.640 1.00 93.88 240 LYS A CA 1
ATOM 1933 C C . LYS A 1 240 ? -13.428 -4.176 16.221 1.00 93.88 240 LYS A C 1
ATOM 1935 O O . LYS A 1 240 ? -14.419 -4.209 15.493 1.00 93.88 240 LYS A O 1
ATOM 1940 N N . SER A 1 241 ? -13.517 -4.433 17.528 1.00 91.38 241 SER A N 1
ATOM 1941 C CA . SER A 1 241 ? -14.760 -4.809 18.215 1.00 91.38 241 SER A CA 1
ATOM 1942 C C . SER A 1 241 ? -15.812 -3.701 18.194 1.00 91.38 241 SER A C 1
ATOM 1944 O O . SER A 1 241 ? -17.007 -3.989 18.165 1.00 91.38 241 SER A O 1
ATOM 1946 N N . ARG A 1 242 ? -15.362 -2.441 18.161 1.00 89.94 242 ARG A N 1
ATOM 1947 C CA . ARG A 1 242 ? -16.207 -1.239 18.128 1.00 89.94 242 ARG A CA 1
ATOM 1948 C C . ARG A 1 242 ? -16.408 -0.661 16.726 1.00 89.94 242 ARG A C 1
ATOM 1950 O O . ARG A 1 242 ? -17.117 0.330 16.578 1.00 89.94 242 ARG A O 1
ATOM 1957 N N . ASP A 1 243 ? -15.795 -1.257 15.707 1.00 92.81 243 ASP A N 1
ATOM 1958 C CA . ASP A 1 243 ? -15.894 -0.763 14.337 1.00 92.81 243 ASP A CA 1
ATOM 1959 C C . ASP A 1 243 ? -17.154 -1.302 13.651 1.00 92.81 243 ASP A C 1
ATOM 1961 O O . ASP A 1 243 ? -17.527 -2.461 13.828 1.00 92.81 243 ASP A O 1
ATOM 1965 N N . THR A 1 244 ? -17.793 -0.469 12.825 1.00 93.81 244 THR A N 1
ATOM 1966 C CA . THR A 1 244 ? -18.918 -0.849 11.943 1.00 93.81 244 THR A CA 1
ATOM 1967 C C . THR A 1 244 ? -18.489 -1.060 10.492 1.00 93.81 244 THR A C 1
ATOM 1969 O O . THR A 1 244 ? -19.236 -1.603 9.678 1.00 93.81 244 THR A O 1
ATOM 1972 N N . ILE A 1 245 ? -17.265 -0.651 10.160 1.00 95.50 245 ILE A N 1
ATOM 1973 C CA . ILE A 1 245 ? -16.686 -0.745 8.824 1.00 95.50 245 ILE A CA 1
ATOM 1974 C C . ILE A 1 245 ? -15.281 -1.328 8.888 1.00 95.50 245 ILE A C 1
ATOM 1976 O O . ILE A 1 245 ? -14.618 -1.257 9.916 1.00 95.50 245 ILE A O 1
ATOM 1980 N N . ILE A 1 246 ? -14.804 -1.855 7.766 1.00 96.25 246 ILE A N 1
ATOM 1981 C CA . ILE A 1 246 ? -13.421 -2.298 7.594 1.00 96.25 246 ILE A CA 1
ATOM 1982 C C . ILE A 1 246 ? -12.930 -2.010 6.179 1.00 96.25 246 ILE A C 1
ATOM 1984 O O . ILE A 1 246 ? -13.649 -2.190 5.195 1.00 96.25 246 ILE A O 1
ATOM 1988 N N . PHE A 1 247 ? -11.680 -1.577 6.048 1.00 96.38 247 PHE A N 1
ATOM 1989 C CA . PHE A 1 247 ? -11.056 -1.383 4.741 1.00 96.38 247 PHE A CA 1
ATOM 1990 C C . PHE A 1 247 ? -10.377 -2.662 4.260 1.00 96.38 247 PHE A C 1
ATOM 1992 O O . PHE A 1 247 ? -9.618 -3.291 4.989 1.00 96.38 247 PHE A O 1
ATOM 1999 N N . CYS A 1 248 ? -10.610 -3.029 3.002 1.00 95.81 248 CYS A N 1
ATOM 2000 C CA . CYS A 1 248 ? -9.957 -4.182 2.397 1.00 95.81 248 CYS A CA 1
ATOM 2001 C C . CYS A 1 248 ? -8.453 -3.931 2.204 1.00 95.81 248 CYS A C 1
ATOM 2003 O O . CYS A 1 248 ? -8.060 -2.995 1.508 1.00 95.81 248 CYS A O 1
ATOM 2005 N N . ASN A 1 249 ? -7.605 -4.817 2.728 1.00 95.25 249 ASN A N 1
ATOM 2006 C CA . ASN A 1 249 ? -6.148 -4.714 2.592 1.00 95.25 249 ASN A CA 1
ATOM 2007 C C . ASN A 1 249 ? -5.618 -4.979 1.169 1.00 95.25 249 ASN A C 1
ATOM 2009 O O . ASN A 1 249 ? -4.451 -4.695 0.909 1.00 95.25 249 ASN A O 1
ATOM 2013 N N . LEU A 1 250 ? -6.460 -5.477 0.252 1.00 93.38 250 LEU A N 1
ATOM 2014 C CA . LEU A 1 250 ? -6.120 -5.678 -1.163 1.00 93.38 250 LEU A CA 1
ATOM 2015 C C . LEU A 1 250 ? -6.481 -4.464 -2.025 1.00 93.38 250 LEU A C 1
ATOM 2017 O O . LEU A 1 250 ? -5.631 -3.933 -2.728 1.00 93.38 250 LEU A O 1
ATOM 2021 N N . CYS A 1 251 ? -7.744 -4.022 -1.981 1.00 93.62 251 CYS A N 1
ATOM 2022 C CA . CYS A 1 251 ? -8.264 -2.991 -2.892 1.00 93.62 251 CYS A CA 1
ATOM 2023 C C . CYS A 1 251 ? -8.643 -1.665 -2.215 1.00 93.62 251 CYS A C 1
ATOM 2025 O O . CYS A 1 251 ? -9.110 -0.748 -2.885 1.00 93.62 251 CYS A O 1
ATOM 2027 N N . ARG A 1 252 ? -8.476 -1.553 -0.890 1.00 94.38 252 ARG A N 1
ATOM 2028 C CA . ARG A 1 252 ? -8.739 -0.348 -0.076 1.00 94.38 252 ARG A CA 1
ATOM 2029 C C . ARG A 1 252 ? -10.192 0.140 -0.058 1.00 94.38 252 ARG A C 1
ATOM 2031 O O . ARG A 1 252 ? -10.466 1.179 0.543 1.00 94.38 252 ARG A O 1
ATOM 2038 N N . LYS A 1 253 ? -11.133 -0.600 -0.656 1.0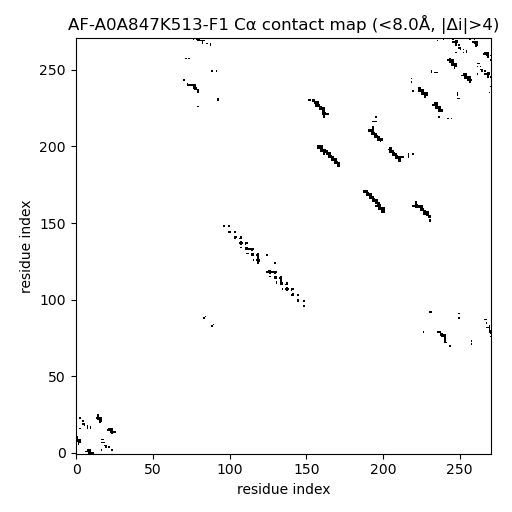0 95.81 253 LYS A N 1
ATOM 2039 C CA . LYS A 1 253 ? -12.571 -0.319 -0.543 1.00 95.81 253 LYS A CA 1
ATOM 2040 C C . LYS A 1 253 ? -13.045 -0.543 0.893 1.00 95.81 253 LYS A C 1
ATOM 2042 O O . LYS A 1 253 ? -12.587 -1.472 1.560 1.00 95.81 253 LYS A O 1
ATOM 2047 N N . GLN A 1 254 ? -13.947 0.318 1.349 1.00 96.69 254 GLN A N 1
ATOM 2048 C CA . GLN A 1 254 ? -14.668 0.176 2.613 1.00 96.69 254 GLN A CA 1
ATOM 2049 C C . GLN A 1 254 ? -15.677 -0.966 2.504 1.00 96.69 254 GLN A C 1
ATOM 2051 O O . GLN A 1 254 ? -16.334 -1.096 1.483 1.00 96.69 254 GLN A O 1
ATOM 2056 N N . ASN A 1 255 ? -15.816 -1.773 3.544 1.00 96.88 255 ASN A N 1
ATOM 2057 C CA . ASN A 1 255 ? -16.782 -2.861 3.634 1.00 96.88 255 ASN A CA 1
ATOM 2058 C C . ASN A 1 255 ? -17.481 -2.796 4.991 1.00 96.88 255 ASN A C 1
ATOM 2060 O O . ASN A 1 255 ? -16.980 -2.156 5.917 1.00 96.88 255 ASN A O 1
ATOM 2064 N N . ASP A 1 256 ? -18.611 -3.485 5.108 1.00 95.25 256 ASP A N 1
ATOM 2065 C CA . ASP A 1 256 ? -19.229 -3.762 6.402 1.00 95.25 256 ASP A CA 1
ATOM 2066 C C . ASP A 1 256 ? -18.309 -4.676 7.227 1.00 95.25 256 ASP A C 1
ATOM 2068 O O . ASP A 1 256 ? -17.757 -5.649 6.705 1.00 95.25 256 ASP A O 1
ATOM 2072 N N . ILE A 1 257 ? -18.138 -4.372 8.513 1.00 94.12 257 ILE A N 1
ATOM 2073 C CA . ILE A 1 257 ? -17.319 -5.170 9.435 1.00 94.12 257 ILE A CA 1
ATOM 2074 C C . ILE A 1 257 ? -17.823 -6.624 9.581 1.00 94.12 257 ILE A C 1
ATOM 2076 O O . ILE A 1 257 ? -17.065 -7.526 9.944 1.00 94.12 257 ILE A O 1
ATOM 2080 N N . ALA A 1 258 ? -19.105 -6.880 9.303 1.00 91.81 258 ALA A N 1
ATOM 2081 C CA . ALA A 1 258 ? -19.705 -8.205 9.334 1.00 91.81 258 ALA A CA 1
ATOM 2082 C C . ALA A 1 258 ? -19.313 -9.063 8.121 1.00 91.81 258 ALA A C 1
ATOM 2084 O O . ALA A 1 258 ? -19.246 -10.284 8.255 1.00 91.81 258 ALA A O 1
ATOM 2085 N N . ALA A 1 259 ? -18.971 -8.471 6.973 1.00 93.25 259 ALA A N 1
ATOM 2086 C CA . ALA A 1 259 ? -18.650 -9.208 5.748 1.00 93.25 259 ALA A CA 1
ATOM 2087 C C . ALA A 1 259 ? -17.300 -9.933 5.850 1.00 93.25 259 ALA A C 1
ATOM 2089 O O . ALA A 1 259 ? -16.316 -9.327 6.248 1.00 93.25 259 ALA A O 1
ATOM 2090 N N . ASP A 1 260 ? -17.209 -11.226 5.524 1.00 93.50 260 ASP A N 1
ATOM 2091 C CA . ASP A 1 260 ? -15.926 -11.966 5.548 1.00 93.50 260 ASP A CA 1
ATOM 2092 C C . ASP A 1 260 ? -15.021 -11.692 4.346 1.00 93.50 260 ASP A C 1
ATOM 2094 O O . ASP A 1 260 ? -13.798 -11.810 4.443 1.00 93.50 260 ASP A O 1
ATOM 2098 N N . THR A 1 261 ? -15.614 -11.271 3.234 1.00 95.75 261 THR A N 1
ATOM 2099 C CA . THR A 1 261 ? -14.925 -10.971 1.978 1.00 95.75 261 THR A CA 1
ATOM 2100 C C . THR A 1 261 ? -15.298 -9.586 1.479 1.00 95.75 261 THR A C 1
ATOM 2102 O O . THR A 1 261 ? -16.416 -9.115 1.689 1.00 95.75 261 THR A O 1
ATOM 2105 N N . CYS A 1 262 ? -14.387 -8.943 0.758 1.00 96.81 262 CYS A N 1
ATOM 2106 C CA . CYS A 1 262 ? -14.640 -7.642 0.166 1.00 96.81 262 CYS A CA 1
ATOM 2107 C C . CYS A 1 262 ? -15.703 -7.724 -0.938 1.00 96.81 262 CYS A C 1
ATOM 2109 O O . CYS A 1 262 ? -15.593 -8.553 -1.840 1.00 96.81 262 CYS A O 1
ATOM 2111 N N . TYR A 1 263 ? -16.683 -6.816 -0.943 1.00 96.81 263 TYR A N 1
ATOM 2112 C CA . TYR A 1 263 ? -17.735 -6.825 -1.969 1.00 96.81 263 TYR A CA 1
ATOM 2113 C C . TYR A 1 263 ? -17.186 -6.595 -3.388 1.00 96.81 263 TYR A C 1
ATOM 2115 O O . TYR A 1 263 ? -17.763 -7.105 -4.349 1.00 96.81 263 TYR A O 1
ATOM 2123 N N . TYR A 1 264 ? -16.076 -5.855 -3.508 1.00 96.50 264 TYR A N 1
ATOM 2124 C CA . TYR A 1 264 ? -15.468 -5.461 -4.778 1.00 96.50 264 TYR A CA 1
ATOM 2125 C C . TYR A 1 264 ? -14.488 -6.517 -5.299 1.00 96.50 264 TYR A C 1
ATOM 2127 O O . TYR A 1 264 ? -14.743 -7.145 -6.319 1.00 96.50 264 TYR A O 1
ATOM 2135 N N . CYS A 1 265 ? -13.379 -6.756 -4.589 1.00 94.75 265 CYS A N 1
ATOM 2136 C CA . CYS A 1 265 ? -12.333 -7.670 -5.064 1.00 94.75 265 CYS A CA 1
ATOM 2137 C C . CYS A 1 265 ? -12.507 -9.126 -4.612 1.00 94.75 265 CYS A C 1
ATOM 2139 O O . CYS A 1 265 ? -11.662 -9.952 -4.945 1.00 94.75 265 CYS A O 1
ATOM 2141 N N . LYS A 1 266 ? -13.538 -9.429 -3.810 1.00 95.25 266 LYS A N 1
ATOM 2142 C CA . LYS A 1 266 ? -13.840 -10.760 -3.247 1.00 95.25 266 LYS A CA 1
ATOM 2143 C C . LYS A 1 266 ? -12.768 -11.367 -2.338 1.00 95.25 266 LYS A C 1
ATOM 2145 O O . LYS A 1 266 ? -12.973 -12.446 -1.800 1.00 95.25 266 LYS A O 1
ATOM 2150 N N . GLY A 1 267 ? -11.655 -10.676 -2.108 1.00 94.62 267 GLY A N 1
ATOM 2151 C CA . GLY A 1 267 ? -10.623 -11.156 -1.197 1.00 94.62 267 GLY A CA 1
ATOM 2152 C C . GLY A 1 267 ? -11.034 -11.062 0.279 1.00 94.62 267 GLY A C 1
ATOM 2153 O O . GLY A 1 267 ? -11.903 -10.252 0.625 1.00 94.62 267 GLY A O 1
ATOM 2154 N N . PRO A 1 268 ? -10.409 -11.866 1.151 1.00 95.62 268 PRO A N 1
ATOM 2155 C CA . PRO A 1 268 ? -10.743 -11.937 2.569 1.00 95.62 268 PRO A CA 1
ATOM 2156 C C . PRO A 1 268 ? -10.475 -10.613 3.293 1.00 95.62 268 PRO A C 1
ATOM 2158 O O . PRO A 1 268 ? -9.517 -9.892 3.000 1.00 95.62 268 PRO A O 1
ATOM 2161 N N . LEU A 1 269 ? -11.334 -10.296 4.261 1.00 95.44 269 LEU A N 1
ATOM 2162 C CA . LEU A 1 269 ? -11.186 -9.141 5.143 1.00 95.44 269 LEU A CA 1
ATOM 2163 C C . LEU A 1 269 ? -10.455 -9.549 6.426 1.00 95.44 269 LEU A C 1
ATOM 2165 O O . LEU A 1 269 ? -10.760 -10.583 7.027 1.00 95.44 269 LEU A O 1
ATOM 2169 N N . LEU A 1 270 ? -9.480 -8.730 6.830 1.00 94.50 270 LEU A N 1
ATOM 2170 C CA . LEU A 1 270 ? -8.656 -8.967 8.014 1.00 94.50 270 LEU A CA 1
ATOM 2171 C C . LEU A 1 270 ? -9.413 -8.519 9.265 1.00 94.50 270 LEU A C 1
ATOM 2173 O O . LEU A 1 270 ? -9.204 -7.408 9.735 1.00 94.50 270 LEU A O 1
ATOM 2177 N N . LYS A 1 271 ? -10.337 -9.346 9.756 1.00 87.56 271 LYS A N 1
ATOM 2178 C CA . LYS A 1 271 ? -11.060 -9.106 11.014 1.00 87.56 271 LYS A CA 1
ATOM 2179 C C . LYS A 1 271 ? -10.273 -9.627 12.199 1.00 87.56 271 LYS A C 1
ATOM 2181 O O . LYS A 1 271 ? -9.693 -10.728 12.052 1.00 87.56 271 LYS A O 1
#

Sequence (271 aa):
MYCKHCGTVIAEGARFCTGCGAPVESSRHSAPAPPPDRPAQHQGPPMPRTAPPAPHSQPLRRHQNAPYPPPRVVRGRVGYSPRINDPIFAKYRSRNLVWAVIFTVFMFFAAVIGFYIYGENSSDITTDEAISQGIILGLIFVAFGVGSIINRLRKRNWDGVVVNKTKKVHRDDDDDDNNATITVYIGRKTTMRYTIHFRDDRGKKRRYVFENDPVRFNYFQVGDRVRYHAKMETYEKYDKSRDTIIFCNLCRKQNDIAADTCYYCKGPLLK

Secondary structure (DSSP, 8-state):
-B-TTT-PBPPTT-SB-TTT--B-------------------PPPPPP-PPPPPP----------PPPPP----S--BS--GGGGSHHHHHHHHHHHHHHHHHHHHHHHHHHHHHHHHHHH-SSS-HHHHHHHHHHHHHHHHHHHHHHHHHHHHPPPEEEEEEEEEEEEEP-------------------EEEEEEEEEETTS-EEEEEEES-HHHHHHS-TT-EEEEETTTTEEEESB-TT-SEEE-TTT--EEETT-SB-TTT-PBP--

Radiu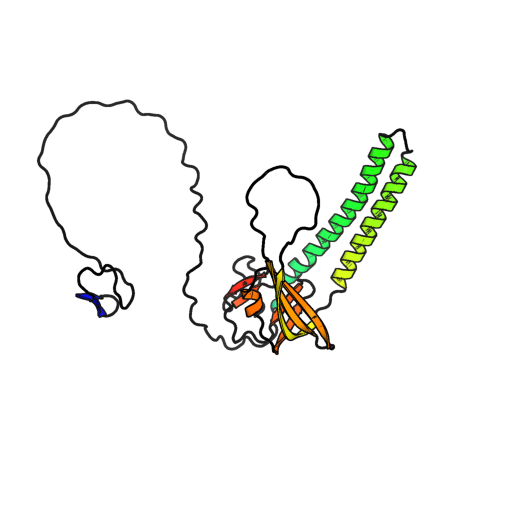s of gyration: 32.36 Å; Cα contacts (8 Å, |Δi|>4): 330; chains: 1; bounding box: 102×50×66 Å

pLDDT: mean 81.2, std 20.56, range [35.41, 98.44]

Nearest PDB structures (foldseek):
  3rd4-assembly5_D  TM=5.888E-01  e=8.807E-03  Proteus penneri ATCC 35198
  4zm8-assembly2_D  TM=3.452E-01  e=2.937E+00  Ixodes scapularis
  4zm8-assembly2_C  TM=3.242E-01  e=5.600E+00  Ixodes scapularis